Protein AF-A0A0D7CKM2-F1 (afdb_monomer)

Mean predicted aligned error: 5.13 Å

Secondary structure (DSSP, 8-state):
-EEE-SSSSSSPEEEESSGGG---SS--S-EEEEEEPPP-SHHHHHHHHHHHTT--TT-SEEEESEEEEEEEEPTHHHH-TTHHHHHHHHHHHHT--HHHHHHHHHH--TTHHHHHHHHHHHHHHT-GGGGGGTTS--TT----TTSTTTSSTTTTHHHHHHHHHHHHHHHH--TTSEEE-TTS-EEEPTTHHHHHHHHHHHHHHHH-GGGS-HHHHHHHTHHHHHHH--

Organism: NCBI:txid1240678

Radius of gyration: 19.61 Å; Cα contacts (8 Å, |Δi|>4): 364; chains: 1; bounding box: 43×39×57 Å

Structure (mmCIF, N/CA/C/O backbone):
data_AF-A0A0D7CKM2-F1
#
_entry.id   AF-A0A0D7CKM2-F1
#
loop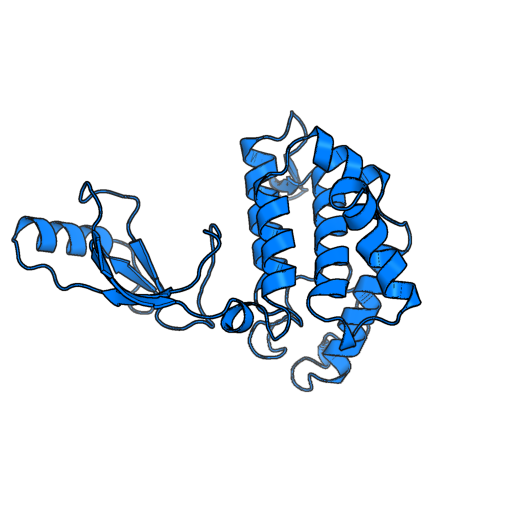_
_atom_site.group_PDB
_atom_site.id
_atom_site.type_symbol
_atom_site.label_atom_id
_atom_site.label_alt_id
_atom_site.label_comp_id
_atom_site.label_asym_id
_atom_site.label_entity_id
_atom_site.label_seq_id
_atom_site.pdbx_PDB_ins_code
_atom_site.Cartn_x
_atom_site.Cartn_y
_atom_site.Cartn_z
_atom_site.occupancy
_atom_site.B_iso_or_equiv
_atom_site.auth_seq_id
_atom_site.auth_comp_id
_atom_site.auth_asym_id
_atom_site.auth_atom_id
_atom_site.pdbx_PDB_model_num
ATOM 1 N N . MET A 1 1 ? -9.754 -13.732 20.298 1.00 91.75 1 MET A N 1
ATOM 2 C CA . MET A 1 1 ? -8.771 -13.174 21.274 1.00 91.75 1 MET A CA 1
ATOM 3 C C . MET A 1 1 ? -9.119 -11.715 21.527 1.00 91.75 1 MET A C 1
ATOM 5 O O . MET A 1 1 ? -9.403 -11.040 20.552 1.00 91.75 1 MET A O 1
ATOM 9 N N . ARG A 1 2 ? -9.098 -11.209 22.767 1.00 94.06 2 ARG A N 1
ATOM 10 C CA . ARG A 1 2 ? -9.398 -9.789 23.034 1.00 94.06 2 ARG A CA 1
ATOM 11 C C . ARG A 1 2 ? -8.146 -8.919 22.959 1.00 94.06 2 ARG A C 1
ATOM 13 O O . ARG A 1 2 ? -7.134 -9.258 23.566 1.00 94.06 2 ARG A O 1
ATOM 20 N N . VAL A 1 3 ? -8.247 -7.785 22.274 1.00 93.12 3 VAL A N 1
ATOM 21 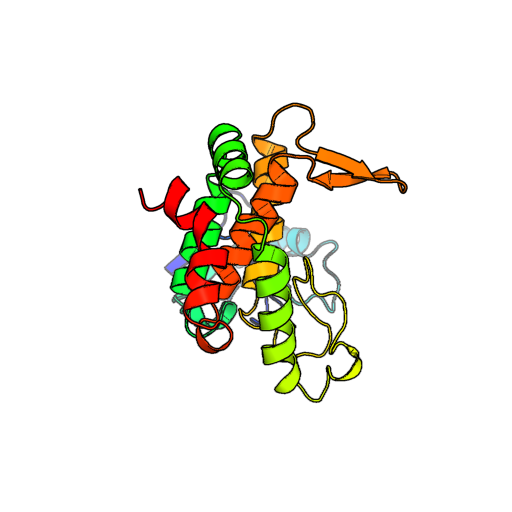C CA . VAL A 1 3 ? -7.246 -6.714 22.256 1.00 93.12 3 VAL A CA 1
ATOM 22 C C . VAL A 1 3 ? -7.865 -5.478 22.892 1.00 93.12 3 VAL A C 1
ATOM 24 O O . VAL A 1 3 ? -8.909 -5.011 22.446 1.00 93.12 3 VAL A O 1
ATOM 27 N N . THR A 1 4 ? -7.213 -4.938 23.918 1.00 93.69 4 THR A N 1
ATOM 28 C CA . THR A 1 4 ? -7.657 -3.739 24.639 1.00 93.69 4 THR A CA 1
ATOM 29 C C . THR A 1 4 ? -6.519 -2.733 24.677 1.00 93.69 4 THR A C 1
ATOM 31 O O . THR A 1 4 ? -5.369 -3.113 24.901 1.00 93.69 4 THR A O 1
ATOM 34 N N . LEU A 1 5 ? -6.829 -1.451 24.476 1.00 91.25 5 LEU A N 1
ATOM 35 C CA . LEU A 1 5 ? -5.843 -0.389 24.635 1.00 91.25 5 LEU A CA 1
ATOM 36 C C . LEU A 1 5 ? -5.297 -0.391 26.072 1.00 91.25 5 LEU A C 1
ATOM 38 O O . LEU A 1 5 ? -6.086 -0.432 27.017 1.00 91.25 5 LEU A O 1
ATOM 42 N N . PRO A 1 6 ? -3.969 -0.291 26.259 1.00 88.69 6 PRO A N 1
ATOM 43 C CA . PRO A 1 6 ? -3.372 -0.278 27.594 1.00 88.69 6 PRO A CA 1
ATOM 44 C C . PRO A 1 6 ? -3.762 0.979 28.382 1.00 88.69 6 PRO A C 1
ATOM 46 O O . PRO A 1 6 ? -3.832 0.954 29.608 1.00 88.69 6 PRO A O 1
ATOM 49 N N . VAL A 1 7 ? -4.035 2.077 27.671 1.00 90.12 7 VAL A N 1
ATOM 50 C CA . VAL A 1 7 ? -4.513 3.346 28.220 1.00 90.12 7 VAL A CA 1
ATOM 51 C C . VAL A 1 7 ? -5.633 3.864 27.322 1.00 90.12 7 VAL A C 1
ATOM 53 O O . VAL A 1 7 ? -5.528 3.826 26.100 1.00 90.12 7 VAL A O 1
ATOM 56 N N . PHE A 1 8 ? -6.717 4.363 27.916 1.00 91.00 8 PHE A N 1
ATOM 57 C CA . PHE A 1 8 ? -7.879 4.879 27.186 1.00 91.00 8 PHE A CA 1
ATOM 58 C C . PHE A 1 8 ? -7.685 6.325 26.701 1.00 91.00 8 PHE A C 1
ATOM 60 O O . PHE A 1 8 ? -8.442 7.240 27.056 1.00 91.00 8 PHE A O 1
ATOM 67 N N . THR A 1 9 ? -6.644 6.513 25.896 1.00 88.56 9 THR A N 1
ATOM 68 C CA . THR A 1 9 ? -6.260 7.755 25.215 1.00 88.56 9 THR A CA 1
ATOM 69 C C . THR A 1 9 ? -5.834 7.438 23.778 1.00 88.56 9 THR A C 1
ATOM 71 O O . THR A 1 9 ? -5.467 6.295 23.511 1.00 88.56 9 THR A O 1
ATOM 74 N N . PRO A 1 10 ? -5.849 8.417 22.852 1.00 87.25 10 PRO A N 1
ATOM 75 C CA . PRO A 1 10 ? -5.360 8.208 21.493 1.00 87.25 10 PRO A CA 1
ATOM 76 C C . PRO A 1 10 ? -3.913 7.672 21.454 1.00 87.25 10 PRO A C 1
ATOM 78 O O . PRO A 1 10 ? -3.128 8.010 22.345 1.00 87.25 10 PRO A O 1
ATOM 81 N N . PRO A 1 11 ? -3.537 6.906 20.411 1.00 87.94 11 PRO A N 1
ATOM 82 C CA . PRO A 1 11 ? -4.355 6.530 19.253 1.00 87.94 11 PRO A CA 1
ATOM 83 C C . PRO A 1 11 ? -5.403 5.449 19.574 1.00 87.94 11 PRO A C 1
ATOM 85 O O . PRO A 1 11 ? -5.149 4.509 20.321 1.00 87.94 11 PRO A O 1
ATOM 88 N N . TRP A 1 12 ? -6.595 5.592 18.988 1.00 90.56 12 TRP A N 1
ATOM 89 C CA . TRP A 1 12 ? -7.694 4.633 19.139 1.00 90.56 12 TRP A CA 1
ATOM 90 C C . TRP A 1 12 ? -7.550 3.445 18.180 1.00 90.56 12 TRP A C 1
ATOM 92 O O . TRP A 1 12 ? -6.940 3.582 17.119 1.00 90.56 12 TRP A O 1
ATOM 102 N N . ILE A 1 13 ? -8.181 2.309 18.496 1.00 90.81 13 ILE A N 1
ATOM 103 C CA . ILE A 1 13 ? -8.335 1.210 17.532 1.00 90.81 13 ILE A CA 1
ATOM 104 C C . ILE A 1 13 ? -9.359 1.658 16.488 1.00 90.81 13 ILE A C 1
ATOM 106 O O . ILE A 1 13 ? -10.497 1.948 16.843 1.00 90.81 13 ILE A O 1
ATOM 110 N N . VAL A 1 14 ? -8.980 1.731 15.215 1.00 90.19 14 VAL A N 1
ATOM 111 C CA . VAL A 1 14 ? -9.903 2.073 14.122 1.00 90.19 14 VAL A CA 1
ATOM 112 C C . VAL A 1 14 ? -10.408 0.785 13.481 1.00 90.19 14 VAL A C 1
ATOM 114 O O . VAL A 1 14 ? -9.616 -0.003 12.974 1.00 90.19 14 VAL A O 1
ATOM 117 N N . VAL A 1 15 ? -11.722 0.577 13.511 1.00 90.56 15 VAL A N 1
ATOM 118 C CA . VAL A 1 15 ? -12.399 -0.595 12.945 1.00 90.56 15 VAL A CA 1
ATOM 119 C C . VAL A 1 15 ? -13.256 -0.143 11.775 1.00 90.56 15 VAL A C 1
ATOM 121 O O . VAL A 1 15 ? -14.230 0.576 11.982 1.00 90.56 15 VAL A O 1
ATOM 124 N N . TYR A 1 16 ? -12.904 -0.555 10.561 1.00 89.56 16 TYR A N 1
ATOM 125 C CA . TYR A 1 16 ? -13.710 -0.292 9.367 1.00 89.56 16 TYR A CA 1
ATOM 126 C C . TYR A 1 16 ? -14.899 -1.247 9.288 1.00 89.56 16 TYR A C 1
ATOM 128 O O . TYR A 1 16 ? -14.804 -2.402 9.699 1.00 89.56 16 TYR A O 1
ATOM 136 N N . HIS A 1 17 ? -16.025 -0.757 8.772 1.00 88.44 17 HIS A N 1
ATOM 137 C CA . HIS A 1 17 ? -17.270 -1.532 8.691 1.00 88.44 17 HIS A CA 1
ATOM 138 C C . HIS A 1 17 ? -17.333 -2.449 7.472 1.00 88.44 17 HIS A C 1
ATOM 140 O O . HIS A 1 17 ? -18.082 -3.420 7.483 1.00 88.44 17 HIS A O 1
ATOM 146 N N . ALA A 1 18 ? -16.553 -2.152 6.435 1.00 83.62 18 ALA A N 1
ATOM 147 C CA . ALA A 1 18 ? -16.471 -2.946 5.219 1.00 83.62 18 ALA A CA 1
ATOM 148 C C . ALA A 1 18 ? -15.049 -2.905 4.651 1.00 83.62 18 ALA A C 1
ATOM 150 O O . ALA A 1 18 ? -14.367 -1.882 4.756 1.00 83.62 18 ALA A O 1
ATOM 151 N N . LEU A 1 19 ? -14.623 -4.010 4.030 1.00 78.75 19 LEU A N 1
ATOM 152 C CA . LEU A 1 19 ? -13.294 -4.146 3.422 1.00 78.75 19 LEU A CA 1
ATOM 153 C C . LEU A 1 19 ? -13.043 -3.085 2.343 1.00 78.75 19 LEU A C 1
ATOM 155 O O . LEU A 1 19 ? -11.971 -2.491 2.303 1.00 78.75 19 LEU A O 1
ATOM 159 N N . GLU A 1 20 ? -14.073 -2.766 1.558 1.00 71.06 20 GLU A N 1
ATOM 160 C CA . GLU A 1 20 ? -14.051 -1.737 0.504 1.00 71.06 20 GLU A CA 1
ATOM 161 C C . GLU A 1 20 ? -13.785 -0.310 1.015 1.00 71.06 20 GLU A C 1
ATOM 163 O O . GLU A 1 20 ? -13.522 0.618 0.250 1.00 71.06 20 GLU A O 1
ATOM 168 N N . ARG A 1 21 ? -13.881 -0.108 2.331 1.00 73.19 21 ARG A N 1
ATOM 169 C CA . ARG A 1 21 ? -13.701 1.196 2.982 1.00 73.19 21 ARG A CA 1
ATOM 170 C C . ARG A 1 21 ? -12.453 1.229 3.849 1.00 73.19 21 ARG A C 1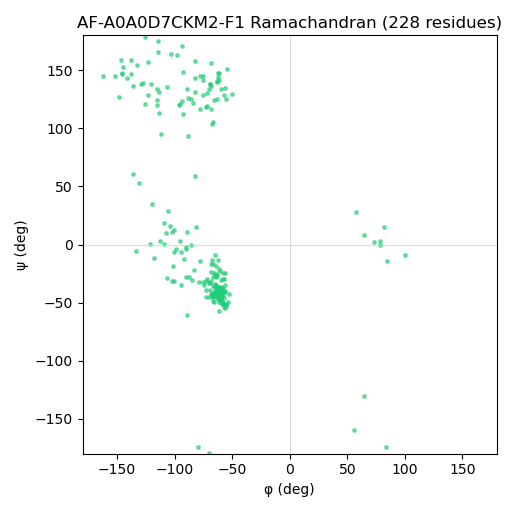
ATOM 172 O O . ARG A 1 21 ? -12.186 2.231 4.510 1.00 73.19 21 ARG A O 1
ATOM 179 N N . VAL A 1 22 ? -11.682 0.139 3.860 1.00 72.62 22 VAL A N 1
ATOM 180 C CA . VAL A 1 22 ? -10.447 0.048 4.629 1.00 72.62 22 VAL A CA 1
ATOM 181 C C . VAL A 1 22 ? -9.426 1.006 4.031 1.00 72.62 22 VAL A C 1
ATOM 183 O O . VAL A 1 22 ? -8.751 0.726 3.042 1.00 72.62 22 VAL A O 1
ATOM 186 N N . HIS A 1 23 ? -9.231 2.135 4.703 1.00 66.25 23 HIS A N 1
ATOM 187 C CA . HIS A 1 23 ? -8.056 2.959 4.478 1.00 66.25 23 HIS A CA 1
ATOM 188 C C . HIS A 1 23 ? -6.941 2.483 5.405 1.00 66.25 23 HIS A C 1
ATOM 190 O O . HIS A 1 23 ? -6.816 2.924 6.552 1.00 66.25 23 HIS A O 1
ATOM 196 N N . VAL A 1 24 ? -6.097 1.587 4.893 1.00 64.25 24 VAL A N 1
ATOM 197 C CA . VAL A 1 24 ? -4.869 1.199 5.590 1.00 64.25 24 VAL A CA 1
ATOM 198 C C . VAL A 1 24 ? -3.943 2.418 5.621 1.00 64.25 24 VAL A C 1
ATOM 200 O O . VAL A 1 24 ? -3.399 2.826 4.596 1.00 64.25 24 VAL A O 1
ATOM 203 N N . ALA A 1 25 ? -3.821 3.059 6.784 1.00 60.72 25 ALA A N 1
ATOM 204 C CA . ALA A 1 25 ? -2.828 4.110 7.017 1.00 60.72 25 ALA A CA 1
ATOM 205 C C . ALA A 1 25 ? -1.440 3.507 7.286 1.00 60.72 25 ALA A C 1
ATOM 207 O O . ALA A 1 25 ? -0.426 4.084 6.909 1.00 60.72 25 ALA A O 1
ATOM 208 N N . ARG A 1 26 ? -1.412 2.327 7.917 1.00 66.81 26 ARG A N 1
ATOM 209 C CA . ARG A 1 26 ? -0.217 1.528 8.184 1.00 66.81 26 ARG A CA 1
ATOM 210 C C . ARG A 1 26 ? -0.597 0.052 8.158 1.00 66.81 26 ARG A C 1
ATOM 212 O O . ARG A 1 26 ? -1.539 -0.342 8.843 1.00 66.81 26 ARG A O 1
ATOM 219 N N . TRP A 1 27 ? 0.113 -0.743 7.366 1.00 76.50 27 TRP A N 1
ATOM 220 C CA . TRP A 1 27 ? -0.078 -2.191 7.318 1.00 76.50 27 TRP A CA 1
ATOM 221 C C . TRP A 1 27 ? 0.688 -2.858 8.454 1.00 76.50 27 TRP A C 1
ATOM 223 O O . TRP A 1 27 ? 1.862 -2.563 8.668 1.00 76.50 27 TRP A O 1
ATOM 233 N N . SER A 1 28 ? 0.023 -3.745 9.191 1.00 74.50 28 SER A N 1
ATOM 234 C CA . SER A 1 28 ? 0.620 -4.515 10.289 1.00 74.50 28 SER A CA 1
ATOM 235 C C . SER A 1 28 ? 0.979 -5.952 9.899 1.00 74.50 28 SER A C 1
ATOM 237 O O . SER A 1 28 ? 1.207 -6.769 10.785 1.00 74.50 28 SER A O 1
ATOM 239 N N . GLY A 1 29 ? 0.964 -6.289 8.605 1.00 80.44 29 GLY A N 1
ATOM 240 C CA . GLY A 1 29 ? 1.217 -7.651 8.114 1.00 80.44 29 GLY A CA 1
ATOM 241 C C . GLY A 1 29 ? -0.008 -8.571 8.121 1.00 80.44 29 GLY A C 1
ATOM 242 O O . GLY A 1 29 ? 0.025 -9.634 7.518 1.00 80.44 29 GLY A O 1
ATOM 243 N N . ARG A 1 30 ? -1.088 -8.192 8.816 1.00 87.25 30 ARG A N 1
ATOM 244 C CA . ARG A 1 30 ? -2.220 -9.081 9.121 1.00 87.25 30 ARG A CA 1
ATOM 245 C C . ARG A 1 30 ? -3.544 -8.340 9.024 1.00 87.25 30 ARG A C 1
ATOM 247 O O . ARG A 1 30 ? -3.629 -7.184 9.445 1.00 87.25 30 ARG A O 1
ATOM 254 N N . LEU A 1 31 ? -4.570 -9.032 8.537 1.00 89.69 31 LEU A N 1
ATOM 255 C CA . LEU A 1 31 ? -5.944 -8.549 8.452 1.00 89.69 31 LEU A CA 1
ATOM 256 C C . LEU A 1 31 ? -6.826 -9.398 9.365 1.00 89.69 31 LEU A C 1
ATOM 258 O O . LEU A 1 31 ? -6.746 -10.620 9.349 1.00 89.69 31 LEU A O 1
ATOM 262 N N . PHE A 1 32 ? -7.679 -8.758 10.157 1.00 91.94 32 PHE A N 1
ATOM 263 C CA . PHE A 1 32 ? -8.585 -9.463 11.058 1.00 91.94 32 PHE A CA 1
ATOM 264 C C . PHE A 1 32 ? -10.012 -8.982 10.877 1.00 91.94 32 PHE A C 1
ATOM 266 O O . PHE A 1 32 ? -10.262 -7.774 10.846 1.00 91.94 32 PHE A O 1
ATOM 273 N N . GLN A 1 33 ? -10.946 -9.928 10.873 1.00 93.31 33 GLN A N 1
ATOM 274 C CA . GLN A 1 33 ? -12.321 -9.623 11.217 1.00 93.31 33 GLN A CA 1
ATOM 275 C C . GLN A 1 33 ? -12.401 -9.452 12.734 1.00 93.31 33 GLN A C 1
ATOM 277 O O . GLN A 1 33 ? -11.933 -10.293 13.512 1.00 93.31 33 GLN A O 1
ATOM 282 N N . VAL A 1 34 ? -12.986 -8.340 13.167 1.00 95.12 34 VAL A N 1
ATOM 283 C CA . VAL A 1 34 ? -13.063 -7.991 14.583 1.00 95.12 34 VAL A CA 1
ATOM 284 C C . VAL A 1 34 ? -14.468 -7.563 14.969 1.00 95.12 34 VAL A C 1
ATOM 286 O O . VAL A 1 34 ? -15.222 -7.035 14.154 1.00 95.12 34 VAL A O 1
ATOM 289 N N . GLN A 1 35 ? -14.794 -7.738 16.243 1.00 95.88 35 GLN A N 1
ATOM 290 C CA . GLN A 1 35 ? -16.002 -7.206 16.856 1.00 95.88 35 GLN A CA 1
ATOM 291 C C . GLN A 1 35 ? -15.627 -6.146 17.890 1.00 95.88 35 GLN A C 1
ATOM 293 O O . GLN A 1 35 ? -14.761 -6.372 18.734 1.00 95.88 35 GLN A O 1
ATOM 298 N N . THR A 1 36 ? -16.272 -4.980 17.851 1.00 94.81 36 THR A N 1
ATOM 299 C CA . THR A 1 36 ? -16.079 -3.954 18.883 1.00 94.81 36 THR A CA 1
ATOM 300 C C . THR A 1 36 ? -16.679 -4.413 20.209 1.00 94.81 36 THR A C 1
ATOM 302 O O . THR A 1 36 ? -17.770 -4.982 20.258 1.00 94.81 36 THR A O 1
ATOM 305 N N . VAL A 1 37 ? -15.962 -4.166 21.306 1.00 95.62 37 VAL A N 1
ATOM 306 C CA . VAL A 1 37 ? -16.414 -4.560 22.646 1.00 95.62 37 VAL A CA 1
ATOM 307 C C . VAL A 1 37 ? -17.163 -3.392 23.297 1.00 95.62 37 VAL A C 1
ATOM 309 O O . VAL A 1 37 ? -16.588 -2.308 23.435 1.00 95.62 37 VAL A O 1
ATOM 312 N N . PRO A 1 38 ? -18.424 -3.580 23.733 1.00 93.12 38 PRO A N 1
ATOM 313 C CA . PRO A 1 38 ? -19.171 -2.533 24.422 1.00 93.12 38 PRO A CA 1
ATOM 314 C C . PRO A 1 38 ? -18.521 -2.129 25.759 1.00 93.12 38 PRO A C 1
ATOM 316 O O . PRO A 1 38 ? -18.072 -2.999 26.510 1.00 93.12 38 PRO A O 1
ATOM 319 N N . PRO A 1 39 ? -18.510 -0.829 26.110 1.00 92.75 39 PRO A N 1
ATOM 320 C CA . PRO A 1 39 ? -17.951 -0.359 27.373 1.00 92.75 39 PRO A CA 1
ATOM 321 C C . PRO A 1 39 ? -18.838 -0.743 28.568 1.00 92.75 39 PRO A C 1
ATOM 323 O O . PRO A 1 39 ? -20.035 -0.448 28.603 1.00 92.75 39 PRO A O 1
ATOM 326 N N . THR A 1 40 ? -18.240 -1.324 29.603 1.00 93.69 40 THR A N 1
ATOM 327 C CA . THR A 1 40 ? -18.935 -1.806 30.810 1.00 93.69 40 THR A CA 1
ATOM 328 C C . THR A 1 40 ? -18.778 -0.858 31.998 1.00 93.69 40 THR A C 1
ATOM 330 O O . THR A 1 40 ? -19.708 -0.685 32.794 1.00 93.69 40 THR A O 1
ATOM 333 N N . THR A 1 41 ? -17.651 -0.147 32.092 1.00 93.94 41 THR A N 1
ATOM 334 C CA . THR A 1 41 ? -17.382 0.803 33.183 1.00 93.94 41 THR A CA 1
ATOM 335 C C . THR A 1 41 ? -17.683 2.252 32.791 1.00 93.94 41 THR A C 1
ATOM 337 O O . THR A 1 41 ? -17.784 2.606 31.616 1.00 93.94 41 THR A O 1
ATOM 340 N N . ARG A 1 42 ? -17.814 3.143 33.786 1.00 94.50 42 ARG A N 1
ATOM 341 C CA . ARG A 1 42 ? -17.982 4.588 33.530 1.00 94.50 42 ARG A CA 1
ATOM 342 C C . ARG A 1 42 ? -16.776 5.177 32.794 1.00 94.50 42 ARG A C 1
ATOM 344 O O . ARG A 1 42 ? -16.951 6.045 31.945 1.00 94.50 42 ARG A O 1
ATOM 351 N N . VAL A 1 43 ? -15.575 4.701 33.121 1.00 93.25 43 VAL A N 1
ATOM 352 C CA . VAL A 1 43 ? -14.322 5.156 32.505 1.00 93.25 43 VAL A CA 1
ATOM 353 C C . VAL A 1 43 ? -14.270 4.739 31.035 1.00 93.25 43 VAL A C 1
ATOM 355 O O . VAL A 1 43 ? -13.994 5.571 30.177 1.00 93.25 43 VAL A O 1
ATOM 358 N N . GLU A 1 44 ? -14.622 3.489 30.733 1.00 94.06 44 GLU A N 1
ATOM 359 C CA . GLU A 1 44 ? -14.717 2.986 29.357 1.00 94.06 44 GLU A CA 1
ATOM 360 C C . GLU A 1 44 ? -15.772 3.742 28.546 1.00 94.06 44 GLU A C 1
ATOM 362 O O . GLU A 1 44 ? -15.500 4.153 27.422 1.00 94.06 44 GLU A O 1
ATOM 367 N N . ARG A 1 45 ? -16.956 4.004 29.122 1.00 94.56 45 ARG A N 1
ATOM 368 C CA . ARG A 1 45 ? -18.008 4.787 28.450 1.00 94.56 45 ARG A CA 1
ATOM 369 C C . ARG A 1 45 ? -17.531 6.193 28.091 1.00 94.56 45 ARG A C 1
ATOM 371 O O . ARG A 1 45 ? -17.740 6.636 26.967 1.00 94.56 45 ARG A O 1
ATOM 378 N N . ALA A 1 46 ? -16.855 6.870 29.019 1.00 93.94 46 ALA A N 1
ATOM 379 C CA . ALA A 1 46 ? -16.276 8.187 28.763 1.00 93.94 46 ALA A CA 1
ATOM 380 C C . ALA A 1 46 ? -15.155 8.135 27.710 1.00 93.94 46 ALA A C 1
ATOM 382 O O . ALA A 1 46 ? -14.981 9.072 26.938 1.00 93.94 46 ALA A O 1
ATOM 383 N N . ALA A 1 47 ? -14.381 7.050 27.657 1.00 93.12 47 ALA A N 1
ATOM 384 C CA . ALA A 1 47 ? -13.361 6.864 26.635 1.00 93.12 47 ALA A CA 1
ATOM 385 C C . ALA A 1 47 ? -13.945 6.618 25.241 1.00 93.12 47 ALA A C 1
ATOM 387 O O . ALA A 1 47 ? -13.495 7.255 24.298 1.00 93.12 47 ALA A O 1
ATOM 388 N N . VAL A 1 48 ? -14.959 5.758 25.109 1.00 92.19 48 VAL A N 1
ATOM 389 C CA . VAL A 1 48 ? -15.649 5.522 23.830 1.00 92.19 48 VAL A CA 1
ATOM 390 C C . VAL A 1 48 ? -16.325 6.800 23.330 1.00 92.19 48 VAL A C 1
ATOM 392 O O . VAL A 1 48 ? -16.213 7.114 22.150 1.00 92.19 48 VAL A O 1
ATOM 395 N N . ALA A 1 49 ? -16.951 7.579 24.220 1.00 92.19 49 ALA A N 1
ATOM 396 C CA . ALA A 1 49 ? -17.517 8.880 23.862 1.00 92.19 49 ALA A CA 1
ATOM 397 C C . ALA A 1 49 ? -16.444 9.829 23.301 1.00 92.19 49 ALA A C 1
ATOM 399 O O . ALA A 1 49 ? -16.617 10.347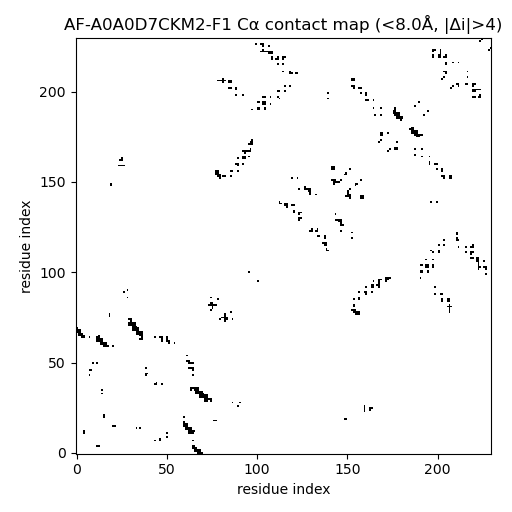 22.203 1.00 92.19 49 ALA A O 1
ATOM 400 N N . ARG A 1 50 ? -15.297 9.962 23.988 1.00 93.12 50 ARG A N 1
ATOM 401 C CA . ARG A 1 50 ? -14.147 10.744 23.496 1.00 93.12 50 ARG A CA 1
ATOM 402 C C . ARG A 1 50 ? -13.581 10.210 22.183 1.00 93.12 50 ARG A C 1
ATOM 404 O O . ARG A 1 50 ? -13.160 10.981 21.332 1.00 93.12 50 ARG A O 1
ATOM 411 N N . ALA A 1 51 ? -13.555 8.893 22.001 1.00 90.25 51 ALA A N 1
ATOM 412 C CA . ALA A 1 51 ? -13.086 8.284 20.763 1.00 90.25 51 ALA A CA 1
ATOM 413 C C . ALA A 1 51 ? -13.998 8.629 19.574 1.00 90.25 51 ALA A C 1
ATOM 415 O O . ALA A 1 51 ? -13.499 8.830 18.467 1.00 90.25 51 ALA A O 1
ATOM 416 N N . ALA A 1 52 ? -15.307 8.738 19.810 1.00 89.75 52 ALA A N 1
ATOM 417 C CA . ALA A 1 52 ? -16.301 9.117 18.811 1.00 89.75 52 ALA A CA 1
ATOM 418 C C . ALA A 1 52 ? -16.337 10.628 18.509 1.00 89.75 52 ALA A C 1
ATOM 420 O O . ALA A 1 52 ? -16.916 11.026 17.498 1.00 89.75 52 ALA A O 1
ATOM 421 N N . GLU A 1 53 ? -15.715 11.479 19.333 1.00 90.69 53 GLU A N 1
ATOM 422 C CA . GLU 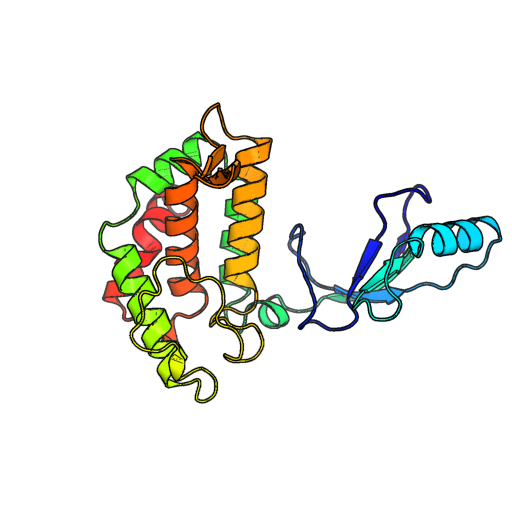A 1 53 ? -15.638 12.920 19.069 1.00 90.69 53 GLU A CA 1
ATOM 423 C C . GLU A 1 53 ? -14.978 13.196 17.706 1.00 90.69 53 GLU A C 1
ATOM 425 O O . GLU A 1 53 ? -13.905 12.677 17.375 1.00 90.69 53 GLU A O 1
ATOM 430 N N . GLY A 1 54 ? -15.650 14.010 16.887 1.00 83.19 54 GLY A N 1
ATOM 431 C CA . GLY A 1 54 ? -15.191 14.376 15.545 1.00 83.19 54 GLY A CA 1
ATOM 432 C C . GLY A 1 54 ? -15.312 13.273 14.486 1.00 83.19 54 GLY A C 1
ATOM 433 O O . GLY A 1 54 ? -14.914 13.498 13.346 1.00 83.19 54 GLY A O 1
ATOM 434 N N . VAL A 1 55 ? -15.859 12.098 14.817 1.00 85.25 55 VAL A N 1
ATOM 435 C CA . VAL A 1 55 ? -16.204 11.072 13.823 1.00 85.25 55 VAL A CA 1
ATOM 436 C C . VAL A 1 55 ? -17.580 11.404 13.248 1.00 85.25 55 VAL A C 1
ATOM 438 O O . VAL A 1 55 ? -18.558 11.517 13.986 1.00 85.25 55 VAL A O 1
ATOM 441 N N . ALA A 1 56 ? -17.663 11.590 11.930 1.00 83.19 56 ALA A N 1
ATOM 442 C CA . ALA A 1 56 ? -18.933 11.862 11.264 1.00 83.19 56 ALA A CA 1
ATOM 443 C C . ALA A 1 56 ? -19.917 10.695 11.455 1.00 83.19 56 ALA A C 1
ATOM 445 O O . ALA A 1 56 ? -19.519 9.533 11.470 1.00 83.19 56 ALA A O 1
ATOM 446 N N . SER A 1 57 ? -21.219 10.984 11.528 1.00 77.62 57 SER A N 1
ATOM 447 C CA . SER A 1 57 ? -22.264 9.956 11.685 1.00 77.62 57 SER A CA 1
ATOM 448 C C . SER A 1 57 ? -22.326 8.950 10.530 1.00 77.62 57 SER A C 1
ATOM 450 O O . SER A 1 57 ? -22.858 7.860 10.697 1.00 77.62 57 SER A O 1
ATOM 452 N N . HIS A 1 58 ? -21.792 9.328 9.368 1.00 80.00 58 HIS A N 1
ATOM 453 C CA . HIS A 1 58 ? -21.702 8.508 8.158 1.00 80.00 58 HIS A CA 1
ATOM 454 C C . HIS A 1 58 ? -20.278 7.983 7.931 1.00 80.00 58 HIS A C 1
ATOM 456 O O . HIS A 1 58 ? -19.932 7.626 6.813 1.00 80.00 58 HIS A O 1
ATOM 462 N N . ALA A 1 59 ? -19.418 8.024 8.953 1.00 83.44 59 ALA A N 1
ATOM 463 C CA . ALA A 1 59 ? -18.076 7.488 8.838 1.00 83.44 59 ALA A CA 1
ATOM 464 C C . ALA A 1 59 ? -18.123 5.964 8.726 1.00 83.44 59 ALA A C 1
ATOM 466 O O . ALA A 1 59 ? -18.801 5.280 9.489 1.00 83.44 59 ALA A O 1
ATOM 467 N N . ASP A 1 60 ? -17.293 5.444 7.835 1.00 86.94 60 ASP A N 1
ATOM 468 C CA . ASP A 1 60 ? -17.206 4.018 7.506 1.00 86.94 60 ASP A CA 1
ATOM 469 C C . ASP A 1 60 ? -16.372 3.201 8.491 1.00 86.94 60 ASP A C 1
ATOM 471 O O . ASP A 1 60 ? -15.907 2.093 8.204 1.00 86.94 60 ASP A O 1
ATOM 475 N N . HIS A 1 61 ? -16.117 3.795 9.649 1.00 90.25 61 HIS A N 1
ATOM 476 C CA . HIS A 1 61 ? -15.315 3.218 10.696 1.00 90.25 61 HIS A CA 1
ATOM 477 C C . HIS A 1 61 ? -15.821 3.645 12.066 1.00 90.25 61 HIS A C 1
ATOM 479 O O . HIS A 1 61 ? -16.452 4.685 12.257 1.00 90.25 61 HIS A O 1
ATOM 485 N N . THR A 1 62 ? -15.462 2.849 13.061 1.00 91.12 62 THR A N 1
ATOM 486 C CA . THR A 1 62 ? -15.655 3.155 14.471 1.00 91.12 62 THR A CA 1
ATOM 487 C C . THR A 1 62 ? -14.308 3.160 15.167 1.00 91.12 62 THR A C 1
ATOM 489 O O . THR A 1 62 ? -13.462 2.301 14.930 1.00 91.12 62 THR A O 1
ATOM 492 N N . ARG A 1 63 ? -14.107 4.131 16.056 1.00 92.88 63 ARG A N 1
ATOM 493 C CA . ARG A 1 63 ? -12.976 4.128 16.981 1.00 92.88 63 ARG A CA 1
ATOM 494 C C . ARG A 1 63 ? -13.369 3.372 18.245 1.00 92.88 63 ARG A C 1
ATOM 496 O O . ARG A 1 63 ? -14.379 3.683 18.870 1.00 92.88 63 ARG A O 1
ATOM 503 N N . ALA A 1 64 ? -12.571 2.381 18.612 1.00 93.50 64 ALA A N 1
ATOM 504 C CA . ALA A 1 64 ? -12.798 1.489 19.734 1.00 93.50 64 ALA A CA 1
ATOM 505 C C . ALA A 1 64 ? -11.621 1.523 20.720 1.00 93.50 64 ALA A C 1
ATOM 507 O O . ALA A 1 64 ? -10.487 1.866 20.377 1.00 93.50 64 ALA A O 1
ATOM 508 N N . ILE A 1 65 ? -11.911 1.139 21.963 1.00 95.50 65 ILE A N 1
ATOM 509 C CA . ILE A 1 65 ? -10.908 0.935 23.021 1.00 95.50 65 ILE A CA 1
ATOM 510 C C . ILE A 1 65 ? -10.577 -0.544 23.235 1.00 95.50 65 ILE A C 1
ATOM 512 O O . ILE A 1 65 ? -9.548 -0.862 23.827 1.00 95.50 65 ILE A O 1
ATOM 516 N N . ALA A 1 66 ? -11.449 -1.436 22.765 1.00 95.50 66 ALA A N 1
ATOM 517 C CA . ALA A 1 66 ? -11.267 -2.874 22.807 1.00 95.50 66 ALA A CA 1
ATOM 518 C C . ALA A 1 66 ? -12.012 -3.544 21.648 1.00 95.50 66 ALA A C 1
ATOM 520 O O . ALA A 1 66 ? -13.099 -3.106 21.255 1.00 95.50 66 ALA A O 1
ATOM 521 N N . VAL A 1 67 ? -11.419 -4.612 21.126 1.00 96.50 67 VAL A N 1
ATOM 522 C CA . VAL A 1 67 ? -11.987 -5.457 20.076 1.00 96.50 67 VAL A CA 1
ATOM 523 C C . VAL A 1 67 ? -11.741 -6.928 20.391 1.00 96.50 67 VAL A C 1
ATOM 525 O O . VAL A 1 67 ? -10.707 -7.290 20.955 1.00 96.50 67 VAL A O 1
ATOM 528 N N . ASP A 1 68 ? -12.677 -7.780 20.002 1.00 97.44 68 ASP A N 1
ATOM 529 C CA . ASP A 1 68 ? -12.476 -9.220 19.944 1.00 97.44 68 ASP A CA 1
ATOM 530 C C . ASP A 1 68 ? -12.075 -9.599 18.517 1.00 97.44 68 ASP A C 1
ATOM 532 O O . ASP A 1 68 ? -12.804 -9.329 17.565 1.00 97.44 68 ASP A O 1
ATOM 536 N N . LEU A 1 69 ? -10.896 -10.203 18.365 1.00 95.44 69 LEU A N 1
ATOM 537 C CA . LEU A 1 69 ? -10.456 -10.806 17.110 1.00 95.44 69 LEU A CA 1
ATOM 538 C C . LEU A 1 69 ? -11.251 -12.092 16.893 1.00 95.44 69 LEU A C 1
ATOM 540 O O . LEU A 1 69 ? -11.163 -13.001 17.734 1.00 95.44 69 LEU A O 1
ATOM 544 N N . LEU A 1 70 ? -12.009 -12.124 15.798 1.00 95.94 70 LEU A N 1
ATOM 545 C CA . LEU A 1 70 ? -12.875 -13.235 15.418 1.00 95.94 70 LEU A CA 1
ATOM 546 C C . LEU A 1 70 ? -12.098 -14.232 14.562 1.00 95.94 70 LEU A C 1
ATOM 548 O O . LEU A 1 70 ? -11.884 -15.366 14.983 1.00 95.94 70 LEU A O 1
ATOM 552 N N . GLU A 1 71 ? -11.606 -13.769 13.417 1.00 94.88 71 GLU A N 1
ATOM 553 C CA . GLU A 1 71 ? -10.810 -14.557 12.483 1.00 94.88 71 GLU A CA 1
ATOM 554 C C . GLU A 1 71 ? -9.738 -13.699 11.813 1.00 94.88 71 GLU A C 1
ATOM 556 O O . GLU A 1 71 ? -9.869 -12.478 11.686 1.00 94.88 71 GLU A O 1
ATOM 561 N N . GLU A 1 72 ? -8.651 -14.354 11.418 1.00 94.25 72 GLU A N 1
ATOM 562 C CA . GLU A 1 72 ? -7.644 -13.770 10.540 1.00 94.25 72 GLU A CA 1
ATOM 563 C C . GLU A 1 72 ? -8.090 -13.975 9.094 1.00 94.25 72 GLU A C 1
ATOM 565 O O . GLU A 1 72 ? -8.386 -15.097 8.687 1.00 94.25 72 GLU A O 1
ATOM 570 N N . LEU A 1 73 ? -8.163 -12.880 8.343 1.00 92.88 73 LEU A N 1
ATOM 571 C CA . LEU A 1 73 ? -8.563 -12.886 6.945 1.00 92.88 73 LEU A CA 1
ATOM 572 C C . LEU A 1 73 ? -7.330 -13.006 6.053 1.00 92.88 73 LEU A C 1
ATOM 574 O O . LEU A 1 73 ? -6.257 -12.487 6.371 1.00 92.88 73 LEU A O 1
ATOM 578 N N . SER A 1 74 ? -7.513 -13.645 4.901 1.00 93.12 74 SER A N 1
ATOM 579 C CA . SER A 1 74 ? -6.483 -13.707 3.868 1.00 93.12 74 SER A CA 1
ATOM 580 C C . SER A 1 74 ? -6.151 -12.309 3.342 1.00 93.12 74 SER A C 1
ATOM 582 O O . SER A 1 74 ? -7.034 -11.469 3.155 1.00 93.12 74 SER A O 1
ATOM 584 N N . SER A 1 75 ? -4.878 -12.079 3.016 1.00 92.00 75 SER A N 1
ATOM 585 C CA . SER A 1 75 ? -4.426 -10.876 2.305 1.00 92.00 75 SER A CA 1
ATOM 586 C C . SER A 1 75 ? -5.134 -10.711 0.949 1.00 92.00 75 SER A C 1
ATOM 588 O O . SER A 1 75 ? -5.296 -9.590 0.456 1.00 92.00 75 SER A O 1
ATOM 590 N N . SER A 1 76 ? -5.620 -11.817 0.373 1.00 92.44 76 SER A N 1
ATOM 591 C CA . SER A 1 76 ? -6.334 -11.823 -0.900 1.00 92.44 76 SER A CA 1
ATOM 592 C C . SER A 1 76 ? -7.649 -11.053 -0.883 1.00 92.44 76 SER A C 1
ATOM 594 O O . SER A 1 76 ? -8.062 -10.542 -1.920 1.00 92.44 76 SER A O 1
ATOM 596 N N . GLU A 1 77 ? -8.277 -10.917 0.285 1.00 91.00 77 GLU A N 1
ATOM 597 C CA . GLU A 1 77 ? -9.503 -10.130 0.458 1.00 91.00 77 GLU A CA 1
ATOM 598 C C . GLU A 1 77 ? -9.274 -8.633 0.194 1.00 91.00 77 GLU A C 1
ATOM 600 O O . GLU A 1 77 ? -10.196 -7.911 -0.178 1.00 91.00 77 GLU A O 1
ATOM 605 N N . LEU A 1 78 ? -8.038 -8.153 0.378 1.00 89.56 78 LEU A N 1
ATOM 606 C CA . LEU A 1 78 ? -7.689 -6.740 0.226 1.00 89.56 78 LEU A CA 1
ATOM 607 C C . LEU A 1 78 ? -6.890 -6.450 -1.049 1.00 89.56 78 LEU A C 1
ATOM 609 O O . LEU A 1 78 ? -6.964 -5.340 -1.580 1.00 89.56 78 LEU A O 1
ATOM 613 N N . PHE A 1 79 ? -6.115 -7.427 -1.525 1.00 91.44 79 PHE A N 1
ATOM 614 C CA . PHE A 1 79 ? -5.145 -7.247 -2.611 1.00 91.44 79 PHE A CA 1
ATOM 615 C C . PHE A 1 79 ? -5.388 -8.156 -3.827 1.00 91.44 79 PHE A C 1
ATOM 617 O O . PHE A 1 79 ? -4.636 -8.095 -4.796 1.00 91.44 79 PHE A O 1
ATOM 624 N N . GLY A 1 80 ? -6.433 -8.988 -3.800 1.00 92.31 80 GLY A N 1
ATOM 625 C CA . GLY A 1 80 ? -6.743 -9.943 -4.863 1.00 92.31 80 GLY A CA 1
ATOM 626 C C . GLY A 1 80 ? -5.965 -11.265 -4.758 1.00 92.31 80 GLY A C 1
ATOM 627 O O . GLY A 1 80 ? -5.252 -11.501 -3.784 1.00 92.31 80 GLY A O 1
ATOM 628 N N . PRO A 1 81 ? -6.078 -12.166 -5.751 1.00 94.50 81 PRO A N 1
ATOM 629 C CA . PRO A 1 81 ? -5.597 -13.552 -5.655 1.00 94.50 81 PRO A CA 1
ATOM 630 C C . PRO A 1 81 ? -4.111 -13.730 -5.307 1.00 94.50 81 PRO A C 1
ATOM 632 O O . PRO A 1 81 ? -3.733 -14.759 -4.755 1.00 94.50 81 PRO A O 1
ATOM 635 N N . HIS A 1 82 ? -3.274 -12.733 -5.599 1.00 96.19 82 HIS A N 1
ATOM 636 C CA . HIS A 1 82 ? -1.837 -12.740 -5.306 1.00 96.19 82 HIS A CA 1
ATOM 637 C C . HIS A 1 82 ? -1.468 -11.834 -4.120 1.00 96.19 82 HIS A C 1
ATOM 639 O O . HIS A 1 82 ? -0.358 -11.300 -4.053 1.00 96.19 82 HIS A O 1
ATOM 645 N N . GLY A 1 83 ? -2.394 -11.650 -3.175 1.00 93.81 83 GLY A N 1
ATOM 646 C CA . GLY A 1 83 ? -2.239 -10.705 -2.073 1.00 93.81 83 GLY A CA 1
ATOM 647 C C . GLY A 1 83 ? -0.987 -10.911 -1.223 1.00 93.81 83 GLY A C 1
ATOM 648 O O . GLY A 1 83 ? -0.357 -9.928 -0.844 1.00 93.81 83 GLY A O 1
ATOM 649 N N . ASP A 1 84 ? -0.546 -12.152 -1.013 1.00 94.50 84 ASP A N 1
ATOM 650 C CA . ASP A 1 84 ? 0.676 -12.429 -0.248 1.00 94.50 84 ASP A CA 1
ATOM 651 C C . ASP A 1 84 ? 1.930 -11.868 -0.934 1.00 94.50 84 ASP A C 1
ATOM 653 O O . ASP A 1 84 ? 2.846 -11.387 -0.268 1.00 94.50 84 ASP A O 1
ATOM 657 N N . ALA A 1 85 ? 1.973 -11.869 -2.271 1.00 95.75 85 ALA A N 1
ATOM 658 C CA . ALA A 1 85 ? 3.080 -11.274 -3.013 1.00 95.75 85 ALA A CA 1
ATOM 659 C C . ALA A 1 85 ? 3.085 -9.742 -2.879 1.00 95.75 85 ALA A C 1
ATOM 661 O O . ALA A 1 85 ? 4.144 -9.144 -2.692 1.00 95.75 85 ALA A O 1
ATOM 662 N N . VAL A 1 86 ? 1.902 -9.117 -2.889 1.00 95.88 86 VAL A N 1
ATOM 663 C CA . VAL A 1 86 ? 1.740 -7.676 -2.634 1.00 95.88 86 VAL A CA 1
ATOM 664 C C . VAL A 1 86 ? 2.151 -7.326 -1.201 1.00 95.88 86 VAL A C 1
ATOM 666 O O . VAL A 1 86 ? 2.838 -6.326 -0.989 1.00 95.88 86 VAL A O 1
ATOM 669 N N . VAL A 1 87 ? 1.805 -8.164 -0.217 1.00 94.38 87 VAL A N 1
ATOM 670 C CA . VAL A 1 87 ? 2.211 -7.979 1.186 1.00 94.38 87 VAL A CA 1
ATOM 671 C C . VAL A 1 87 ? 3.730 -7.935 1.321 1.00 94.38 87 VAL A C 1
ATOM 673 O O . VAL A 1 87 ? 4.227 -7.027 1.982 1.00 94.38 87 VAL A O 1
ATOM 676 N N . ARG A 1 88 ? 4.480 -8.817 0.644 1.00 95.31 88 ARG A N 1
ATOM 677 C CA . ARG A 1 88 ? 5.957 -8.774 0.677 1.00 95.31 88 ARG A CA 1
ATOM 678 C C . ARG A 1 88 ? 6.517 -7.434 0.201 1.00 95.31 88 ARG A C 1
ATOM 680 O O . ARG A 1 88 ? 7.459 -6.917 0.796 1.00 95.31 88 ARG A O 1
ATOM 687 N N . ILE A 1 89 ? 5.924 -6.851 -0.841 1.00 96.50 89 ILE A N 1
ATOM 688 C CA . ILE A 1 89 ? 6.336 -5.538 -1.354 1.00 96.50 89 ILE A CA 1
ATOM 689 C C . ILE A 1 89 ? 6.015 -4.438 -0.343 1.00 96.50 89 ILE A C 1
ATOM 691 O O . ILE A 1 89 ? 6.854 -3.576 -0.090 1.00 96.50 89 ILE A O 1
ATOM 695 N N . VAL A 1 90 ? 4.836 -4.474 0.284 1.00 94.88 90 VAL A N 1
ATOM 696 C CA . VAL A 1 90 ? 4.460 -3.514 1.336 1.00 94.88 90 VAL A CA 1
ATOM 697 C C . VAL A 1 90 ? 5.389 -3.624 2.549 1.00 94.88 90 VAL A C 1
ATOM 699 O O . VAL A 1 90 ? 5.807 -2.609 3.107 1.00 94.88 90 VAL A O 1
ATOM 702 N N . GLU A 1 91 ? 5.744 -4.840 2.961 1.00 93.31 91 GLU A N 1
ATOM 703 C CA . GLU A 1 91 ? 6.678 -5.079 4.062 1.00 93.31 91 GLU A CA 1
ATOM 704 C C . GLU A 1 91 ? 8.074 -4.539 3.737 1.00 93.31 91 GLU A C 1
ATOM 706 O O . GLU A 1 91 ? 8.639 -3.798 4.547 1.00 93.31 91 GLU A O 1
ATOM 711 N N . ALA A 1 92 ? 8.585 -4.807 2.533 1.00 95.12 92 ALA A N 1
ATOM 712 C CA . ALA A 1 92 ? 9.842 -4.239 2.054 1.00 95.12 92 ALA A CA 1
ATOM 713 C C . ALA A 1 92 ? 9.796 -2.702 2.003 1.00 95.12 92 ALA A C 1
ATOM 715 O O . ALA A 1 92 ? 10.699 -2.048 2.526 1.00 95.12 92 ALA A O 1
ATOM 716 N N . ALA A 1 93 ? 8.708 -2.121 1.482 1.00 94.88 93 ALA A N 1
ATOM 717 C CA . ALA A 1 93 ? 8.480 -0.676 1.461 1.00 94.88 93 ALA A CA 1
ATOM 718 C C . ALA A 1 93 ? 8.541 -0.070 2.875 1.00 94.88 93 ALA A C 1
ATOM 720 O O . ALA A 1 93 ? 9.113 0.998 3.087 1.00 94.88 93 ALA A O 1
ATOM 721 N N . SER A 1 94 ? 7.983 -0.766 3.871 1.00 91.88 94 SER A N 1
ATOM 722 C CA . SER A 1 94 ? 7.948 -0.293 5.261 1.00 91.88 94 SER A CA 1
ATOM 723 C C . SER A 1 94 ? 9.325 -0.264 5.930 1.00 91.88 94 SER A C 1
ATOM 725 O O . SER A 1 94 ? 9.540 0.507 6.875 1.00 91.88 94 SER A O 1
ATOM 727 N N . ALA A 1 95 ? 10.255 -1.074 5.421 1.00 92.69 95 ALA A N 1
ATOM 728 C CA . ALA A 1 95 ? 11.630 -1.210 5.881 1.00 92.69 95 ALA A CA 1
ATOM 729 C C . ALA A 1 95 ? 12.641 -0.469 4.986 1.00 92.69 95 ALA A C 1
ATOM 731 O O . ALA A 1 95 ? 13.847 -0.668 5.149 1.00 92.69 95 ALA A O 1
ATOM 732 N N . LEU A 1 96 ? 12.169 0.368 4.053 1.00 95.25 96 LEU A N 1
ATOM 733 C CA . LEU A 1 96 ? 13.043 1.200 3.232 1.00 95.25 96 LEU A CA 1
ATOM 734 C C . LEU A 1 96 ? 13.825 2.201 4.082 1.00 95.25 96 LEU A C 1
ATOM 736 O O . LEU A 1 96 ? 13.286 2.838 4.997 1.00 95.25 96 LEU A O 1
ATOM 740 N N . ASP A 1 97 ? 15.081 2.353 3.692 1.00 95.12 97 ASP A N 1
ATOM 741 C CA . ASP A 1 97 ? 16.012 3.405 4.063 1.00 95.12 97 ASP A CA 1
ATOM 742 C C . ASP A 1 97 ? 16.570 4.049 2.782 1.00 95.12 97 ASP A C 1
ATOM 744 O O . ASP A 1 97 ? 16.214 3.672 1.661 1.00 95.12 97 ASP A O 1
ATOM 748 N N . GLU A 1 98 ? 17.427 5.053 2.944 1.00 94.88 98 GLU A N 1
ATOM 749 C CA . GLU A 1 98 ? 17.958 5.814 1.814 1.00 94.88 98 GLU A CA 1
ATOM 750 C C . GLU A 1 98 ? 18.904 4.995 0.920 1.00 94.88 98 GLU A C 1
ATOM 752 O O . GLU A 1 98 ? 18.945 5.213 -0.289 1.00 94.88 98 GLU A O 1
ATOM 757 N N . GLU A 1 99 ? 19.634 4.030 1.483 1.00 95.88 99 GLU A N 1
ATOM 758 C CA . GLU A 1 99 ? 20.522 3.152 0.715 1.00 95.88 99 GLU A CA 1
ATOM 759 C C . GLU A 1 99 ? 19.714 2.265 -0.236 1.00 95.88 99 GLU A C 1
ATOM 761 O O . GLU A 1 99 ? 19.978 2.234 -1.441 1.00 95.88 99 GLU A O 1
ATOM 766 N N . ARG A 1 100 ? 18.668 1.608 0.279 1.00 96.81 100 ARG A N 1
ATOM 767 C CA . ARG A 1 100 ? 17.770 0.777 -0.532 1.00 96.81 100 ARG A CA 1
ATOM 768 C C . ARG A 1 100 ? 16.995 1.589 -1.558 1.00 96.81 100 ARG A C 1
ATOM 770 O O . ARG A 1 100 ? 16.802 1.108 -2.671 1.00 96.81 100 ARG A O 1
ATOM 777 N N . ALA A 1 101 ? 16.581 2.809 -1.215 1.00 97.19 101 ALA A N 1
ATOM 778 C CA . ALA A 1 101 ? 15.917 3.700 -2.162 1.00 97.19 101 ALA A CA 1
ATOM 779 C C . ALA A 1 101 ? 16.828 4.025 -3.363 1.00 97.19 101 ALA A C 1
ATOM 781 O O . ALA A 1 101 ? 16.432 3.845 -4.511 1.00 97.19 101 ALA A O 1
ATOM 782 N N . ARG A 1 102 ? 18.093 4.396 -3.119 1.00 96.75 102 ARG A N 1
ATOM 783 C CA . ARG A 1 102 ? 19.078 4.640 -4.195 1.00 96.75 102 ARG A CA 1
ATOM 784 C C . ARG A 1 102 ? 19.360 3.389 -5.028 1.00 96.75 102 ARG A C 1
ATOM 786 O O . ARG A 1 102 ? 19.546 3.484 -6.242 1.00 96.75 102 ARG A O 1
ATOM 793 N N . ALA A 1 103 ? 19.396 2.218 -4.393 1.00 97.56 103 ALA A N 1
ATOM 794 C CA . ALA A 1 103 ? 19.586 0.955 -5.099 1.00 97.56 103 ALA A CA 1
ATOM 795 C C . ALA A 1 103 ? 18.402 0.641 -6.032 1.00 97.56 103 ALA A C 1
ATOM 797 O O . ALA A 1 103 ? 18.618 0.268 -7.183 1.00 97.56 103 ALA A O 1
ATOM 798 N N . LEU A 1 104 ? 17.163 0.850 -5.570 1.00 97.94 104 LEU A N 1
ATOM 799 C CA . LEU A 1 104 ? 15.953 0.669 -6.380 1.00 97.94 104 LEU A CA 1
ATOM 800 C C . LEU A 1 104 ? 15.883 1.660 -7.542 1.00 97.94 104 LEU A C 1
ATOM 802 O O . LEU A 1 104 ? 15.585 1.253 -8.661 1.00 97.94 104 LEU A O 1
ATOM 806 N N . GLU A 1 105 ? 16.195 2.932 -7.290 1.00 96.88 105 GLU A N 1
ATOM 807 C CA . GLU A 1 105 ? 16.305 3.966 -8.323 1.00 96.88 105 GLU A CA 1
ATOM 808 C C . GLU A 1 105 ? 17.307 3.555 -9.410 1.00 96.88 105 GLU A C 1
ATOM 810 O O . GLU A 1 105 ? 16.958 3.495 -10.589 1.00 96.88 105 GLU A O 1
ATOM 815 N N . SER A 1 106 ? 18.530 3.195 -9.010 1.00 97.19 106 SER A N 1
ATOM 816 C CA . SER A 1 106 ? 19.612 2.831 -9.936 1.00 97.19 106 SER A CA 1
ATOM 817 C C . SER A 1 106 ? 19.308 1.571 -10.753 1.00 97.19 106 SER A C 1
ATOM 819 O O . SER A 1 106 ? 19.826 1.409 -11.859 1.00 97.19 106 SER A O 1
ATOM 821 N N . ALA A 1 107 ? 18.494 0.665 -10.208 1.00 97.56 107 ALA A N 1
ATOM 822 C CA . ALA A 1 107 ? 18.142 -0.606 -10.830 1.00 97.56 107 ALA A CA 1
ATOM 823 C C . ALA A 1 107 ? 16.826 -0.561 -11.629 1.00 97.56 107 ALA A C 1
ATOM 825 O O . ALA A 1 107 ? 16.479 -1.549 -12.286 1.00 97.56 107 ALA A O 1
ATOM 826 N N . ARG A 1 108 ? 16.066 0.546 -11.584 1.00 97.12 108 ARG A N 1
ATOM 827 C CA . ARG A 1 108 ? 14.778 0.649 -12.285 1.00 97.12 108 ARG A CA 1
ATOM 828 C C . ARG A 1 108 ? 14.991 0.607 -13.795 1.00 97.12 108 ARG A C 1
ATOM 830 O O . ARG A 1 108 ? 15.717 1.414 -14.371 1.00 97.12 108 ARG A O 1
ATOM 837 N N . HIS A 1 109 ? 14.328 -0.337 -14.462 1.00 97.50 109 HIS A N 1
ATOM 838 C CA . HIS A 1 109 ? 14.463 -0.493 -15.905 1.00 97.50 109 HIS A CA 1
ATOM 839 C C . HIS A 1 109 ? 13.795 0.689 -16.641 1.00 97.50 109 HIS A C 1
ATOM 841 O O . HIS A 1 109 ? 12.629 0.985 -16.372 1.00 97.50 109 HIS A O 1
ATOM 847 N N . PRO A 1 110 ? 14.436 1.311 -17.652 1.00 96.06 110 PRO A N 1
ATOM 848 C CA . PRO A 1 110 ? 13.904 2.495 -18.351 1.00 96.06 110 PRO A CA 1
ATOM 849 C C . PRO A 1 110 ? 12.609 2.246 -19.146 1.00 96.06 110 PRO A C 1
ATOM 851 O O . PRO A 1 110 ? 11.995 3.174 -19.660 1.00 96.06 110 PRO A O 1
ATOM 854 N N . ALA A 1 111 ? 12.198 0.986 -19.284 1.00 96.62 111 ALA A N 1
ATOM 855 C CA . ALA A 1 111 ? 10.952 0.594 -19.944 1.00 96.62 111 ALA A CA 1
ATOM 856 C C . ALA A 1 111 ? 9.812 0.268 -18.965 1.00 96.62 111 ALA A C 1
ATOM 858 O O . ALA A 1 111 ? 8.700 0.026 -19.430 1.00 96.62 111 ALA A O 1
ATOM 859 N N . ALA A 1 112 ? 10.071 0.239 -17.653 1.00 96.88 112 ALA A N 1
ATOM 860 C CA . ALA A 1 112 ? 9.121 -0.260 -16.661 1.00 96.88 112 ALA A CA 1
ATOM 861 C C . ALA A 1 112 ? 7.815 0.541 -16.646 1.00 96.88 112 ALA A C 1
ATOM 863 O O . ALA A 1 112 ? 6.749 -0.047 -16.779 1.00 96.88 112 ALA A O 1
ATOM 864 N N . GLU A 1 113 ? 7.897 1.872 -16.658 1.00 95.56 113 GLU A N 1
ATOM 865 C CA . GLU A 1 113 ? 6.718 2.748 -16.690 1.00 95.56 113 GLU A CA 1
ATOM 866 C C . GLU A 1 113 ? 5.791 2.465 -17.884 1.00 95.56 113 GLU A C 1
ATOM 868 O O . GLU A 1 113 ? 4.569 2.400 -17.747 1.00 95.56 113 GLU A O 1
ATOM 873 N N . ARG A 1 114 ? 6.370 2.210 -19.062 1.00 95.31 114 ARG A N 1
ATOM 874 C CA . ARG A 1 114 ? 5.593 1.870 -20.257 1.00 95.31 114 ARG A CA 1
ATOM 875 C C . ARG A 1 114 ? 4.923 0.503 -20.128 1.00 95.31 114 ARG A C 1
ATOM 877 O O . ARG A 1 114 ? 3.777 0.349 -20.545 1.00 95.31 114 ARG A O 1
ATOM 884 N N . GLU A 1 115 ? 5.625 -0.500 -19.604 1.00 97.00 115 GLU A N 1
ATOM 885 C CA . GLU A 1 115 ? 5.039 -1.832 -19.410 1.00 97.00 115 GLU A CA 1
ATOM 886 C C . GLU A 1 115 ? 3.968 -1.828 -18.303 1.00 97.00 115 GLU A C 1
ATOM 888 O O . GLU A 1 115 ? 2.950 -2.508 -18.439 1.00 97.00 115 GLU A O 1
ATOM 893 N N . TYR A 1 116 ? 4.136 -0.991 -17.276 1.00 97.19 116 TYR A N 1
ATOM 894 C CA . TYR A 1 116 ? 3.139 -0.731 -16.239 1.00 97.19 116 TYR A CA 1
ATOM 895 C C . TYR A 1 116 ? 1.857 -0.134 -16.834 1.00 97.19 116 TYR A C 1
ATOM 897 O O . TYR A 1 116 ? 0.761 -0.639 -16.583 1.00 97.19 116 TYR A O 1
ATOM 905 N N . GLY A 1 117 ? 1.987 0.884 -17.692 1.00 95.62 117 GLY A N 1
ATOM 906 C CA . GLY A 1 117 ? 0.850 1.493 -18.388 1.00 95.62 117 GLY A CA 1
ATOM 907 C C . GLY A 1 117 ? 0.084 0.499 -19.269 1.00 95.62 117 GLY A C 1
ATOM 908 O O . GLY A 1 117 ? -1.142 0.431 -19.204 1.00 95.62 117 GLY A O 1
ATOM 909 N N . LYS A 1 118 ? 0.790 -0.364 -20.014 1.00 95.06 118 LYS A N 1
ATOM 910 C CA . LYS A 1 118 ? 0.145 -1.429 -20.805 1.00 95.06 118 LYS A CA 1
ATOM 911 C C . LYS A 1 118 ? -0.640 -2.414 -19.937 1.00 95.06 118 LYS A C 1
ATOM 913 O O . LYS A 1 118 ? -1.696 -2.877 -20.358 1.00 95.06 118 LYS A O 1
ATOM 918 N N . ALA A 1 119 ? -0.132 -2.766 -18.755 1.00 96.25 119 ALA A N 1
ATOM 919 C CA . ALA A 1 119 ? -0.845 -3.651 -17.835 1.00 96.25 119 ALA A CA 1
ATOM 920 C C . ALA A 1 119 ? -2.155 -3.010 -17.339 1.00 96.25 119 ALA A C 1
ATOM 922 O O . ALA A 1 119 ? -3.186 -3.683 -17.292 1.00 96.25 119 ALA A O 1
ATOM 923 N N . TRP A 1 120 ? -2.148 -1.698 -17.071 1.00 96.44 120 TRP A N 1
ATOM 924 C CA . TRP A 1 120 ? -3.369 -0.936 -16.788 1.00 96.44 120 TRP A CA 1
ATOM 925 C C . TRP A 1 120 ? -4.354 -0.936 -17.956 1.00 96.44 120 TRP A C 1
ATOM 927 O O . TRP A 1 120 ? -5.535 -1.205 -17.742 1.00 96.44 120 TRP A O 1
ATOM 937 N N . ASP A 1 121 ? -3.891 -0.701 -19.185 1.00 94.06 121 ASP A N 1
ATOM 938 C CA . ASP A 1 121 ? -4.755 -0.745 -20.371 1.00 94.06 121 ASP A CA 1
ATOM 939 C C . ASP A 1 121 ? -5.398 -2.128 -20.562 1.00 94.06 121 ASP A C 1
ATOM 941 O O . ASP A 1 121 ? -6.598 -2.220 -20.840 1.00 94.06 121 ASP A O 1
ATOM 945 N N . ARG A 1 122 ? -4.628 -3.211 -20.362 1.00 94.69 122 ARG A N 1
ATOM 946 C CA . ARG A 1 122 ? -5.156 -4.586 -20.410 1.00 94.69 122 ARG A CA 1
ATOM 947 C C . ARG A 1 122 ? -6.244 -4.798 -19.362 1.00 94.69 122 ARG A C 1
ATOM 949 O O . ARG A 1 122 ? -7.309 -5.304 -19.698 1.00 94.69 122 ARG A O 1
ATOM 956 N N . TRP A 1 123 ? -6.021 -4.355 -18.127 1.00 95.25 123 TRP A N 1
ATOM 957 C CA . TRP A 1 123 ? -7.028 -4.467 -17.073 1.00 95.25 123 TRP A CA 1
ATOM 958 C C . TRP A 1 123 ? -8.288 -3.657 -17.382 1.00 95.25 123 TRP A C 1
ATOM 960 O O . TRP A 1 123 ? -9.401 -4.161 -17.258 1.00 95.25 123 TRP A O 1
ATOM 970 N N . LEU A 1 124 ? -8.138 -2.414 -17.845 1.00 94.81 124 LEU A N 1
ATOM 971 C CA . LEU A 1 124 ? -9.258 -1.535 -18.190 1.00 94.81 124 LEU A CA 1
ATOM 972 C C . LEU A 1 124 ? -10.080 -2.037 -19.379 1.00 94.81 124 LEU A C 1
ATOM 974 O O . LEU A 1 124 ? -11.265 -1.695 -19.493 1.00 94.81 124 LEU A O 1
ATOM 978 N N . ALA A 1 125 ? -9.500 -2.849 -20.266 1.00 93.44 125 ALA A N 1
ATOM 979 C CA . ALA A 1 125 ? -10.252 -3.524 -21.320 1.00 93.44 125 ALA A CA 1
ATOM 980 C C . ALA A 1 125 ? -11.369 -4.416 -20.740 1.00 93.44 125 ALA A C 1
ATOM 982 O O . ALA A 1 125 ? -12.439 -4.524 -21.343 1.00 93.44 125 ALA A O 1
ATOM 983 N N . GLU A 1 126 ? -11.165 -4.948 -19.531 1.00 91.69 126 GLU A N 1
ATOM 984 C CA . GLU A 1 126 ? -12.111 -5.788 -18.787 1.00 91.69 126 GLU A CA 1
ATOM 985 C C . GLU A 1 126 ? -13.055 -4.987 -17.870 1.00 91.69 126 GLU A C 1
ATOM 987 O O . GLU A 1 126 ? -13.935 -5.572 -17.245 1.00 91.69 126 GLU A O 1
ATOM 992 N N . GLN A 1 127 ? -12.915 -3.654 -17.804 1.00 92.75 127 GLN A N 1
ATOM 993 C CA . GLN A 1 127 ? -13.724 -2.765 -16.955 1.00 92.75 127 GLN A CA 1
ATOM 994 C C . GLN A 1 127 ? -14.639 -1.858 -17.810 1.00 92.75 127 GLN A C 1
ATOM 996 O O . GLN A 1 127 ? -14.193 -0.803 -18.274 1.00 92.75 127 GLN A O 1
ATOM 1001 N N . PRO A 1 128 ? -15.916 -2.223 -18.053 1.00 86.75 128 PRO A N 1
ATOM 1002 C CA . PRO A 1 128 ? -16.830 -1.428 -18.884 1.00 86.75 128 PRO A CA 1
ATOM 1003 C C . PRO A 1 128 ? -17.102 -0.029 -18.318 1.00 86.75 128 PRO A C 1
ATOM 1005 O O . PRO A 1 128 ? -17.086 0.952 -19.059 1.00 86.75 128 PRO A O 1
ATOM 1008 N N . GLU A 1 129 ? -17.278 0.066 -17.000 1.00 87.00 129 GLU A N 1
ATOM 1009 C CA . GLU A 1 129 ? -17.607 1.310 -16.285 1.00 87.00 129 GLU A CA 1
ATOM 1010 C C . GLU A 1 129 ? -16.460 2.336 -16.295 1.00 87.00 129 GLU A C 1
ATOM 1012 O O . GLU A 1 129 ? -16.672 3.527 -16.080 1.00 87.00 129 GLU A O 1
ATOM 1017 N N . A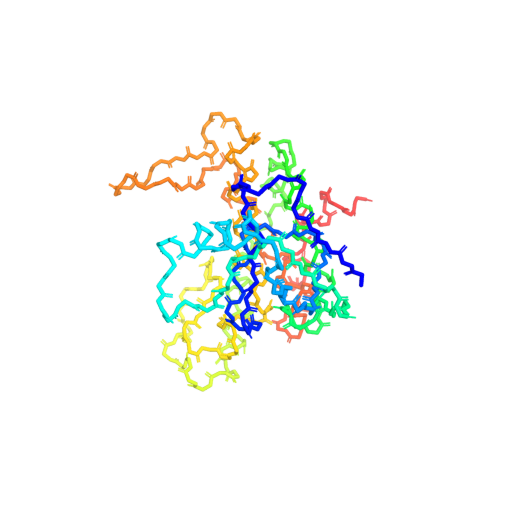LA A 1 130 ? -15.240 1.893 -16.612 1.00 88.38 130 ALA A N 1
ATOM 1018 C CA . ALA A 1 130 ? -14.043 2.726 -16.669 1.00 88.38 130 ALA A CA 1
ATOM 1019 C C . ALA A 1 130 ? -13.534 2.950 -18.103 1.00 88.38 130 ALA A C 1
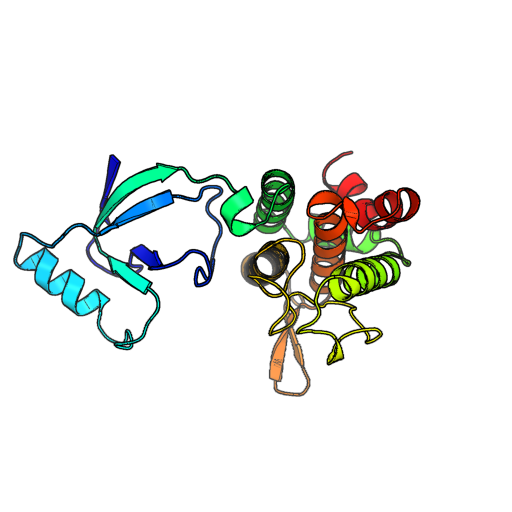ATOM 1021 O O . ALA A 1 130 ? -12.386 3.344 -18.309 1.00 88.38 130 ALA A O 1
ATOM 1022 N N . ALA A 1 131 ? -14.380 2.731 -19.117 1.00 84.69 131 ALA A N 1
ATOM 1023 C CA . ALA A 1 131 ? -13.983 2.839 -20.520 1.00 84.69 131 ALA A CA 1
ATOM 1024 C C . ALA A 1 131 ? -13.406 4.217 -20.899 1.00 84.69 131 ALA A C 1
ATOM 1026 O O . ALA A 1 131 ? -12.546 4.299 -21.774 1.00 84.69 131 ALA A O 1
ATOM 1027 N N . SER A 1 132 ? -13.836 5.290 -20.226 1.00 88.81 132 SER A N 1
ATOM 1028 C CA . SER A 1 132 ? -13.347 6.659 -20.447 1.00 88.81 132 SER A CA 1
ATOM 1029 C C . SER A 1 132 ? -11.877 6.864 -20.061 1.00 88.81 132 SER A C 1
ATOM 1031 O O . SER A 1 132 ? -11.274 7.855 -20.488 1.00 88.81 132 SER A O 1
ATOM 1033 N N . TYR A 1 133 ? -11.308 5.950 -19.271 1.00 89.62 133 TYR A N 1
ATOM 1034 C CA . TYR A 1 133 ? -9.920 5.987 -18.827 1.00 89.62 133 TYR A CA 1
ATOM 1035 C C . TYR A 1 133 ? -8.966 5.226 -19.747 1.00 89.62 133 TYR A C 1
ATOM 1037 O O . TYR A 1 133 ? -7.773 5.430 -19.617 1.00 89.62 133 TYR A O 1
ATOM 1045 N N . ARG A 1 134 ? -9.456 4.414 -20.691 1.00 87.25 134 ARG A N 1
ATOM 1046 C CA . ARG A 1 134 ? -8.613 3.610 -21.597 1.00 87.25 134 ARG A CA 1
ATOM 1047 C C . ARG A 1 134 ? -7.724 4.473 -22.494 1.00 87.25 134 ARG A C 1
ATOM 1049 O O . ARG A 1 134 ? -8.174 5.520 -22.966 1.00 87.25 134 ARG A O 1
ATOM 1056 N N . ASN A 1 135 ? -6.533 3.969 -22.833 1.00 84.06 135 ASN A N 1
ATOM 1057 C CA . ASN A 1 135 ? -5.562 4.623 -23.720 1.00 84.06 135 ASN A CA 1
ATOM 1058 C C . ASN A 1 135 ? -5.143 6.023 -23.238 1.00 84.06 135 ASN A C 1
ATOM 1060 O O . ASN A 1 135 ? -4.837 6.901 -24.051 1.00 84.06 135 ASN A O 1
ATOM 1064 N N . ARG A 1 136 ? -5.194 6.263 -21.925 1.00 89.81 136 ARG A N 1
ATOM 1065 C CA . ARG A 1 136 ? -4.612 7.458 -21.316 1.00 89.81 136 ARG A CA 1
ATOM 1066 C C . ARG A 1 136 ? -3.199 7.142 -20.858 1.00 89.81 136 ARG A C 1
ATOM 1068 O O . ARG A 1 136 ? -2.768 5.993 -20.853 1.00 89.81 136 ARG A O 1
ATOM 1075 N N . ASP A 1 137 ? -2.483 8.182 -20.462 1.00 90.19 137 ASP A N 1
ATOM 1076 C CA . ASP A 1 137 ? -1.257 7.964 -19.720 1.00 90.19 137 ASP A CA 1
ATOM 1077 C C . ASP A 1 137 ? -1.601 7.392 -18.339 1.00 90.19 137 ASP A C 1
ATOM 1079 O O . ASP A 1 137 ? -2.309 8.019 -17.545 1.00 90.19 137 ASP A O 1
ATOM 1083 N N . HIS A 1 138 ? -1.145 6.165 -18.103 1.00 91.50 138 HIS A N 1
ATOM 1084 C CA . HIS A 1 138 ? -1.336 5.431 -16.859 1.00 91.50 138 HIS A CA 1
ATOM 1085 C C . HIS A 1 138 ? -0.052 5.325 -16.037 1.00 91.50 138 HIS A C 1
ATOM 1087 O O . HIS A 1 138 ? -0.037 4.611 -15.027 1.00 91.50 138 HIS A O 1
ATOM 1093 N N . ALA A 1 139 ? 1.004 6.050 -16.421 1.00 81.69 139 ALA A N 1
ATOM 1094 C CA . ALA A 1 139 ? 2.166 6.235 -15.571 1.00 81.69 139 ALA A CA 1
ATOM 1095 C C . ALA A 1 139 ? 1.693 6.682 -14.176 1.00 81.69 139 ALA A C 1
ATOM 1097 O O . ALA A 1 139 ? 0.835 7.555 -14.042 1.00 81.69 139 ALA A O 1
ATOM 1098 N N . TRP A 1 140 ? 2.180 6.010 -13.129 1.00 85.12 140 TRP A N 1
ATOM 1099 C CA . TRP A 1 140 ? 1.871 6.326 -11.724 1.00 85.12 140 TRP A CA 1
ATOM 1100 C C . TRP A 1 140 ? 0.411 6.158 -11.278 1.00 85.12 140 TRP A C 1
ATOM 1102 O O . TRP A 1 140 ? 0.069 6.500 -10.144 1.00 85.12 140 TRP A O 1
ATOM 1112 N N . THR A 1 141 ? -0.463 5.589 -12.111 1.00 94.50 141 THR A N 1
ATOM 1113 C CA . THR A 1 141 ? -1.855 5.337 -11.712 1.00 94.50 141 THR A CA 1
ATOM 1114 C C . THR A 1 141 ? -1.900 4.342 -10.554 1.00 94.50 141 THR A C 1
ATOM 1116 O O . THR A 1 141 ? -1.376 3.240 -10.666 1.00 94.50 141 THR A O 1
ATOM 1119 N N . LEU A 1 142 ? -2.549 4.707 -9.444 1.00 95.00 142 LEU A N 1
ATOM 1120 C CA . LEU A 1 142 ? -2.754 3.816 -8.289 1.00 95.00 142 LEU A CA 1
ATOM 1121 C C . LEU A 1 142 ? -4.160 3.210 -8.262 1.00 95.00 142 LEU A C 1
ATOM 1123 O O . LEU A 1 142 ? -4.354 2.110 -7.747 1.00 95.00 142 LEU A O 1
ATOM 1127 N N . SER A 1 143 ? -5.139 3.960 -8.767 1.00 94.12 143 SER A N 1
ATOM 1128 C CA . SER A 1 143 ? -6.553 3.595 -8.774 1.00 94.12 143 SER A CA 1
ATOM 1129 C C . SER A 1 143 ? -7.326 4.441 -9.783 1.00 94.12 143 SER A C 1
ATOM 1131 O O . SER A 1 143 ? -7.073 5.641 -9.897 1.00 94.12 143 SER A O 1
ATOM 1133 N N . ILE A 1 144 ? -8.323 3.849 -10.431 1.00 93.19 144 ILE A N 1
ATOM 1134 C CA . ILE A 1 144 ? -9.247 4.500 -11.354 1.00 93.19 144 ILE A CA 1
ATOM 1135 C C . ILE A 1 144 ? -10.660 4.446 -10.761 1.00 93.19 144 ILE A C 1
ATOM 1137 O O . ILE A 1 144 ? -11.185 3.355 -10.528 1.00 93.19 144 ILE A O 1
ATOM 1141 N N . PRO A 1 145 ? -11.302 5.601 -10.509 1.00 88.25 145 PRO A N 1
ATOM 1142 C CA . PRO A 1 145 ? -12.666 5.636 -9.997 1.00 88.25 145 PRO A CA 1
ATOM 1143 C C . PRO A 1 145 ? -13.642 4.880 -10.905 1.00 88.25 145 PRO A C 1
ATOM 1145 O O . PRO A 1 145 ? -13.628 5.051 -12.122 1.00 88.25 145 PRO A O 1
ATOM 1148 N N . GLY A 1 146 ? -14.502 4.058 -10.303 1.00 83.75 146 GLY A N 1
ATOM 1149 C CA . GLY A 1 146 ? -15.507 3.274 -11.028 1.00 83.75 146 GLY A CA 1
ATOM 1150 C C . GLY A 1 146 ? -14.980 2.006 -11.711 1.00 83.75 146 GLY A C 1
ATOM 1151 O O . GLY A 1 146 ? -15.774 1.282 -12.301 1.00 83.75 146 GLY A O 1
ATOM 1152 N N . ALA A 1 147 ? -13.679 1.700 -11.626 1.00 87.25 147 ALA A N 1
ATOM 1153 C CA . ALA A 1 147 ? -13.102 0.472 -12.174 1.00 87.25 147 ALA A CA 1
ATOM 1154 C C . ALA A 1 147 ? -13.045 -0.648 -11.119 1.00 87.25 147 ALA A C 1
ATOM 1156 O O . ALA A 1 147 ? -12.266 -0.577 -10.171 1.00 87.25 147 ALA A O 1
ATOM 1157 N N . GLY A 1 148 ? -13.828 -1.715 -11.282 1.00 82.38 148 GLY A N 1
ATOM 1158 C CA . GLY A 1 148 ? -13.832 -2.836 -10.336 1.00 82.38 148 GLY A CA 1
ATOM 1159 C C . GLY A 1 148 ? -14.129 -2.425 -8.883 1.00 82.38 148 GLY A C 1
ATOM 1160 O O . GLY A 1 148 ? -14.700 -1.373 -8.611 1.00 82.38 148 GLY A O 1
ATOM 1161 N N . PHE A 1 149 ? -13.745 -3.280 -7.933 1.00 76.12 149 PHE A N 1
ATOM 1162 C CA . PHE A 1 149 ? -14.045 -3.092 -6.508 1.00 76.12 149 PHE A CA 1
ATOM 1163 C C . PHE A 1 149 ? -13.223 -1.973 -5.843 1.00 76.12 149 PHE A C 1
ATOM 1165 O O . PHE A 1 149 ? -13.770 -1.156 -5.110 1.00 76.12 149 PHE A O 1
ATOM 1172 N N . SER A 1 150 ? -11.915 -1.918 -6.103 1.00 82.00 150 SER A N 1
ATOM 1173 C CA . SER A 1 150 ? -10.985 -0.979 -5.451 1.00 82.00 150 SER A CA 1
ATOM 1174 C C . SER A 1 150 ? -10.468 0.128 -6.371 1.00 82.00 150 SER A C 1
ATOM 1176 O O . SER A 1 150 ? -9.625 0.927 -5.960 1.00 82.00 150 SER A O 1
ATOM 1178 N N . GLY A 1 151 ? -10.889 0.156 -7.637 1.00 90.19 151 GLY A N 1
ATOM 1179 C CA . GLY A 1 151 ? -10.255 1.002 -8.643 1.00 90.19 151 GLY A CA 1
ATOM 1180 C C . GLY A 1 151 ? -8.939 0.445 -9.189 1.00 90.19 151 GLY A C 1
ATOM 1181 O O . GLY A 1 151 ? -8.298 1.137 -9.970 1.00 90.19 151 GLY A O 1
ATOM 1182 N N . SER A 1 152 ? -8.489 -0.750 -8.792 1.00 94.38 152 SER A N 1
ATOM 1183 C CA . SER A 1 152 ? -7.144 -1.239 -9.126 1.00 94.38 152 SER A CA 1
ATOM 1184 C C . SER A 1 152 ? -7.075 -2.755 -9.357 1.00 94.38 152 SER A C 1
ATOM 1186 O O . SER A 1 152 ? -7.794 -3.504 -8.688 1.00 94.38 152 SER A O 1
ATOM 1188 N N . PRO A 1 153 ? -6.183 -3.230 -10.255 1.00 95.00 153 PRO A N 1
ATOM 1189 C CA . PRO A 1 153 ? -5.998 -4.655 -10.539 1.00 95.00 153 PRO A CA 1
ATOM 1190 C C . PRO A 1 153 ? -5.473 -5.468 -9.351 1.00 95.00 153 PRO A C 1
ATOM 1192 O O . PRO A 1 153 ? -5.619 -6.688 -9.343 1.00 95.00 153 PRO A O 1
ATOM 1195 N N . ILE A 1 154 ? -4.884 -4.813 -8.345 1.00 95.06 154 ILE A N 1
ATOM 1196 C CA . ILE A 1 154 ? -4.316 -5.466 -7.153 1.00 95.06 154 ILE A CA 1
ATOM 1197 C C . ILE A 1 154 ? -4.985 -4.997 -5.856 1.00 95.06 154 ILE A C 1
ATOM 1199 O O . ILE A 1 154 ? -4.340 -4.821 -4.816 1.00 95.06 154 ILE A O 1
ATOM 1203 N N . GLY A 1 155 ? -6.291 -4.721 -5.910 1.00 92.19 155 GLY A N 1
ATOM 1204 C CA . GLY A 1 155 ? -7.031 -4.282 -4.731 1.00 92.19 155 GLY A CA 1
ATOM 1205 C C . GLY A 1 155 ? -6.521 -2.925 -4.231 1.00 92.19 155 GLY A C 1
ATOM 1206 O O . GLY A 1 155 ? -6.358 -1.993 -5.013 1.00 92.19 155 GLY A O 1
ATOM 1207 N N . TYR A 1 156 ? -6.226 -2.805 -2.937 1.00 90.69 156 TYR A N 1
ATOM 1208 C CA . TYR A 1 156 ? -5.638 -1.588 -2.350 1.00 90.69 156 TYR A CA 1
ATOM 1209 C C . TYR A 1 156 ? -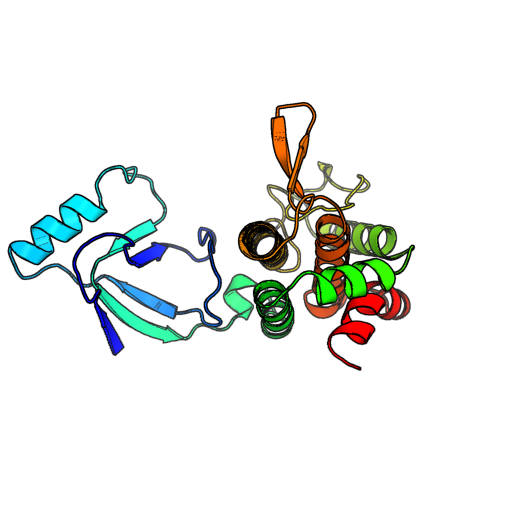4.100 -1.567 -2.359 1.00 90.69 156 TYR A C 1
ATOM 1211 O O . TYR A 1 156 ? -3.495 -0.707 -1.713 1.00 90.69 156 TYR A O 1
ATOM 1219 N N . GLY A 1 157 ? -3.458 -2.502 -3.070 1.00 93.50 157 GLY A N 1
ATOM 1220 C CA . GLY A 1 157 ? -2.009 -2.710 -3.038 1.00 93.50 157 GLY A CA 1
ATOM 1221 C C . GLY A 1 157 ? -1.210 -1.458 -3.396 1.00 93.50 157 GLY A C 1
ATOM 1222 O O . GLY A 1 157 ? -0.409 -0.990 -2.589 1.00 93.50 157 GLY A O 1
ATOM 1223 N N . PHE A 1 158 ? -1.483 -0.850 -4.555 1.00 95.88 158 PHE A N 1
ATOM 1224 C CA . PHE A 1 158 ? -0.772 0.353 -5.007 1.00 95.88 158 PHE A CA 1
ATOM 1225 C C . PHE A 1 158 ? -0.936 1.537 -4.050 1.00 95.88 158 PHE A C 1
ATOM 1227 O O . PHE A 1 158 ? 0.048 2.174 -3.678 1.00 95.88 158 PHE A O 1
ATOM 1234 N N . SER A 1 159 ? -2.160 1.809 -3.586 1.00 92.81 159 SER A N 1
ATOM 1235 C CA . SER A 1 159 ? -2.409 2.893 -2.629 1.00 92.81 159 SER A CA 1
ATOM 1236 C C . SER A 1 159 ? -1.674 2.673 -1.305 1.00 92.81 159 SER A C 1
ATOM 1238 O O . SER A 1 159 ? -1.205 3.631 -0.688 1.00 92.81 159 SER A O 1
ATOM 1240 N N . LEU A 1 160 ? -1.566 1.425 -0.847 1.00 92.25 160 LEU A N 1
ATOM 1241 C CA . LEU A 1 160 ? -0.845 1.091 0.376 1.00 92.25 160 LEU A CA 1
ATOM 1242 C C . LEU A 1 160 ? 0.674 1.189 0.207 1.00 92.25 160 LEU A C 1
ATOM 1244 O O . LEU A 1 160 ? 1.344 1.701 1.106 1.00 92.25 160 LEU A O 1
ATOM 1248 N N . ILE A 1 161 ? 1.214 0.764 -0.936 1.00 95.56 161 ILE A N 1
ATOM 1249 C CA . ILE A 1 161 ? 2.628 0.960 -1.278 1.00 95.56 161 ILE A CA 1
ATOM 1250 C C . ILE A 1 161 ? 2.946 2.456 -1.281 1.00 95.56 161 ILE A C 1
ATOM 1252 O O . ILE A 1 161 ? 3.851 2.880 -0.565 1.00 95.56 161 ILE A O 1
ATOM 1256 N N . TRP A 1 162 ? 2.140 3.272 -1.969 1.00 94.94 162 TRP A N 1
ATOM 1257 C CA . TRP A 1 162 ? 2.305 4.728 -2.001 1.00 94.94 162 TRP A CA 1
ATOM 1258 C C . TRP A 1 162 ? 2.350 5.342 -0.597 1.00 94.94 162 TRP A C 1
ATOM 1260 O O . TRP A 1 162 ? 3.282 6.081 -0.271 1.00 94.94 162 TRP A O 1
ATOM 1270 N N . LYS A 1 163 ? 1.390 4.995 0.273 1.00 92.38 163 LYS A N 1
ATOM 1271 C CA . LYS A 1 163 ? 1.355 5.490 1.662 1.00 92.38 163 LYS A CA 1
ATOM 1272 C C . LYS A 1 163 ? 2.585 5.059 2.454 1.00 92.38 163 LYS A C 1
ATOM 1274 O O . LYS A 1 163 ? 3.145 5.857 3.203 1.00 92.38 163 LYS A O 1
ATOM 1279 N N . THR A 1 164 ? 2.989 3.802 2.295 1.00 93.19 164 THR A N 1
ATOM 1280 C CA . THR A 1 164 ? 4.116 3.214 3.021 1.00 93.19 164 THR A CA 1
ATOM 1281 C C . THR A 1 164 ? 5.440 3.857 2.610 1.00 93.19 164 THR A C 1
ATOM 1283 O O . THR A 1 164 ? 6.219 4.228 3.485 1.00 93.19 164 THR A O 1
ATOM 1286 N N . VAL A 1 165 ? 5.664 4.077 1.311 1.00 95.06 165 VAL A N 1
ATOM 1287 C CA . VAL A 1 165 ? 6.863 4.766 0.804 1.00 95.06 165 VAL A CA 1
ATOM 1288 C C . VAL A 1 165 ? 6.892 6.220 1.271 1.00 95.06 165 VAL A C 1
ATOM 1290 O O . VAL A 1 165 ? 7.915 6.674 1.771 1.00 95.06 165 VAL A O 1
ATOM 1293 N N . ASN A 1 166 ? 5.761 6.933 1.224 1.00 93.62 166 ASN A N 1
ATOM 1294 C CA . ASN A 1 166 ? 5.667 8.300 1.748 1.00 93.62 166 ASN A CA 1
ATOM 1295 C C . ASN A 1 166 ? 5.973 8.387 3.250 1.00 93.62 166 ASN A C 1
ATOM 1297 O O . ASN A 1 166 ? 6.593 9.347 3.710 1.00 93.62 166 ASN A O 1
ATOM 1301 N N . ALA A 1 167 ? 5.530 7.403 4.036 1.00 92.06 167 ALA A N 1
ATOM 1302 C CA . ALA A 1 167 ? 5.877 7.323 5.450 1.00 92.06 167 ALA A CA 1
ATOM 1303 C C . ALA A 1 167 ? 7.376 7.047 5.647 1.00 92.06 167 ALA A C 1
ATOM 1305 O O . ALA A 1 167 ? 8.016 7.743 6.428 1.00 92.06 167 ALA A O 1
ATOM 1306 N N . ALA A 1 168 ? 7.950 6.098 4.903 1.00 93.44 168 ALA A N 1
ATOM 1307 C CA . ALA A 1 168 ? 9.374 5.781 4.979 1.00 93.44 168 ALA A CA 1
ATOM 1308 C C . ALA A 1 168 ? 10.263 6.972 4.576 1.00 93.44 168 ALA A C 1
ATOM 1310 O O . ALA A 1 168 ? 11.202 7.289 5.302 1.00 93.44 168 ALA A O 1
ATOM 1311 N N . ALA A 1 169 ? 9.923 7.679 3.494 1.00 94.69 169 ALA A N 1
ATOM 1312 C CA . ALA A 1 169 ? 10.622 8.886 3.057 1.00 94.69 169 ALA A CA 1
ATOM 1313 C C . ALA A 1 169 ? 10.583 9.980 4.131 1.00 94.69 169 ALA A C 1
ATOM 1315 O O . ALA A 1 169 ? 11.608 10.569 4.458 1.00 94.69 169 ALA A O 1
ATOM 1316 N N . ARG A 1 170 ? 9.414 10.206 4.746 1.00 93.00 170 ARG A N 1
ATOM 1317 C CA . ARG A 1 170 ? 9.256 11.185 5.831 1.00 93.00 170 ARG A CA 1
ATOM 1318 C C . ARG A 1 170 ? 10.078 10.834 7.070 1.00 93.00 170 ARG A C 1
ATOM 1320 O O . ARG A 1 170 ? 10.651 11.727 7.686 1.00 93.00 170 ARG A O 1
ATOM 1327 N N . ASP A 1 171 ? 10.076 9.563 7.455 1.00 92.56 171 ASP A N 1
ATOM 1328 C CA . ASP A 1 171 ? 10.631 9.125 8.735 1.00 92.56 171 ASP A CA 1
ATOM 1329 C C . ASP A 1 171 ? 12.135 8.827 8.653 1.00 92.56 171 ASP A C 1
ATOM 1331 O O . ASP A 1 171 ? 12.833 8.914 9.664 1.00 92.56 171 ASP A O 1
ATOM 1335 N N . ARG A 1 172 ? 12.634 8.432 7.474 1.00 94.19 172 ARG A N 1
ATOM 1336 C CA . ARG A 1 172 ? 14.001 7.915 7.285 1.00 94.19 172 ARG A CA 1
ATOM 1337 C C . ARG A 1 172 ? 14.747 8.517 6.100 1.00 94.19 172 ARG A C 1
ATOM 1339 O O . ARG A 1 172 ? 15.919 8.200 5.920 1.00 94.19 172 ARG A O 1
ATOM 1346 N N . GLY A 1 173 ? 14.095 9.337 5.284 1.00 90.56 173 GLY A N 1
ATOM 1347 C CA . GLY A 1 173 ? 14.745 10.009 4.169 1.00 90.56 173 GLY A CA 1
ATOM 1348 C C . GLY A 1 173 ? 15.617 11.175 4.628 1.00 90.56 173 GLY A C 1
ATOM 1349 O O . GLY A 1 173 ? 15.287 11.893 5.575 1.00 90.56 173 GLY A O 1
ATOM 1350 N N . GLY A 1 174 ? 16.730 11.390 3.928 1.00 89.50 174 GLY A N 1
ATOM 1351 C CA . GLY A 1 174 ? 17.555 12.579 4.081 1.00 89.50 174 GLY A CA 1
ATOM 1352 C C . GLY A 1 174 ? 16.900 13.865 3.549 1.00 89.50 174 GLY A C 1
ATOM 1353 O O . GLY A 1 174 ? 15.766 13.858 3.050 1.00 89.50 174 GLY A O 1
ATOM 1354 N N . PRO A 1 175 ? 17.614 15.002 3.640 1.00 85.44 175 PRO A N 1
ATOM 1355 C CA . PRO A 1 175 ? 17.190 16.262 3.036 1.00 85.44 175 PRO A CA 1
ATOM 1356 C C . PRO A 1 175 ? 16.938 16.089 1.531 1.00 85.44 175 PRO A C 1
ATOM 1358 O O . PRO A 1 175 ? 17.819 15.629 0.813 1.00 85.44 175 PRO A O 1
ATOM 1361 N N . GLY A 1 176 ? 15.744 16.456 1.059 1.00 87.00 176 GLY A N 1
ATOM 1362 C CA . GLY A 1 176 ? 15.330 16.283 -0.343 1.00 87.00 176 GLY A CA 1
ATOM 1363 C C . GLY A 1 176 ? 14.437 15.066 -0.607 1.00 87.00 176 GLY A C 1
ATOM 1364 O O . GLY A 1 176 ? 13.840 14.990 -1.671 1.00 87.00 176 GLY A O 1
ATOM 1365 N N . SER A 1 177 ? 14.258 14.174 0.374 1.00 91.00 177 SER A N 1
ATOM 1366 C CA . SER A 1 177 ? 13.309 13.048 0.280 1.00 91.00 177 SER A CA 1
ATOM 1367 C C . SER A 1 177 ? 11.857 13.480 0.068 1.00 91.00 177 SER A C 1
ATOM 1369 O O . SER A 1 177 ? 11.080 12.766 -0.565 1.00 91.00 177 SER A O 1
ATOM 1371 N N . LEU A 1 178 ? 11.502 14.654 0.593 1.00 92.56 178 LEU A N 1
ATOM 1372 C CA . LEU A 1 178 ? 10.250 15.342 0.324 1.00 92.56 178 LEU A CA 1
ATOM 1373 C C . LEU A 1 178 ? 10.556 16.741 -0.211 1.00 92.56 178 LEU A C 1
ATOM 1375 O O . LEU A 1 178 ? 11.304 17.496 0.419 1.00 92.56 178 LEU A O 1
ATOM 1379 N N . THR A 1 179 ? 9.953 17.087 -1.340 1.00 93.25 179 THR A N 1
ATOM 1380 C CA . THR A 1 179 ? 10.029 18.407 -1.977 1.00 93.25 179 THR A CA 1
ATOM 1381 C C . THR A 1 179 ? 8.653 19.072 -1.952 1.00 93.25 179 THR A C 1
ATOM 1383 O O . THR A 1 179 ? 7.691 18.497 -1.441 1.00 93.25 179 THR A O 1
ATOM 1386 N N . LEU A 1 180 ? 8.573 20.323 -2.405 1.00 92.88 180 LEU A N 1
ATOM 1387 C CA . LEU A 1 180 ? 7.306 21.027 -2.591 1.00 92.88 180 LEU A CA 1
ATOM 1388 C C . LEU A 1 180 ? 7.023 21.122 -4.085 1.00 92.88 180 LEU A C 1
ATOM 1390 O O . LEU A 1 180 ? 7.939 21.440 -4.847 1.00 92.88 180 LEU A O 1
ATOM 1394 N N . ASP A 1 181 ? 5.784 20.857 -4.478 1.00 90.44 181 ASP A N 1
ATOM 1395 C CA . ASP A 1 181 ? 5.313 21.149 -5.827 1.00 90.44 181 ASP A CA 1
ATOM 1396 C C . ASP A 1 181 ? 4.947 22.638 -5.995 1.00 90.44 181 ASP A C 1
ATOM 1398 O O . ASP A 1 181 ? 5.196 23.473 -5.117 1.00 90.44 181 ASP A O 1
ATOM 1402 N N . GLU A 1 182 ? 4.392 22.983 -7.158 1.00 87.94 182 GLU A N 1
ATOM 1403 C CA . GLU A 1 182 ? 4.018 24.357 -7.518 1.00 87.94 182 GLU A CA 1
ATOM 1404 C C . GLU A 1 182 ? 2.925 24.945 -6.612 1.00 87.94 182 GLU A C 1
ATOM 1406 O O . GLU A 1 182 ? 2.893 26.161 -6.403 1.00 87.94 182 GLU A O 1
ATOM 1411 N N . ASP A 1 183 ? 2.081 24.091 -6.030 1.00 89.31 183 ASP A N 1
ATOM 1412 C CA . ASP A 1 183 ? 0.999 24.469 -5.119 1.00 89.31 183 ASP A CA 1
ATOM 1413 C C . ASP A 1 183 ? 1.458 24.499 -3.648 1.00 89.31 183 ASP A C 1
ATOM 1415 O O . ASP A 1 183 ? 0.724 24.931 -2.753 1.00 89.31 183 ASP A O 1
ATOM 1419 N N . GLY A 1 184 ? 2.711 24.113 -3.386 1.00 86.88 184 GLY A N 1
ATOM 1420 C CA . GLY A 1 184 ? 3.294 24.054 -2.050 1.00 86.88 184 GLY A CA 1
ATOM 1421 C C . GLY A 1 184 ? 2.937 22.779 -1.286 1.00 86.88 184 GLY A C 1
ATOM 1422 O O . GLY A 1 184 ? 3.150 22.726 -0.068 1.00 86.88 184 GLY A O 1
ATOM 1423 N N . ASP A 1 185 ? 2.430 21.758 -1.974 1.00 88.44 185 ASP A N 1
ATOM 1424 C CA . ASP A 1 185 ? 2.159 20.448 -1.404 1.00 88.44 185 ASP A CA 1
ATOM 1425 C C . ASP A 1 185 ? 3.434 19.602 -1.359 1.00 88.44 185 ASP A C 1
ATOM 1427 O O . ASP A 1 185 ? 4.314 19.667 -2.219 1.00 88.44 185 ASP A O 1
ATOM 1431 N N . ARG A 1 186 ? 3.571 18.807 -0.291 1.00 88.94 186 ARG A N 1
ATOM 1432 C CA . ARG A 1 186 ? 4.746 17.947 -0.104 1.00 88.94 186 ARG A CA 1
ATOM 1433 C C . ARG A 1 186 ? 4.643 16.701 -0.975 1.00 88.94 186 ARG A C 1
ATOM 1435 O O . ARG A 1 186 ? 3.804 15.844 -0.696 1.00 88.94 186 ARG A O 1
ATOM 1442 N N . ILE A 1 187 ? 5.565 16.558 -1.920 1.00 93.06 187 ILE A N 1
ATOM 1443 C CA . ILE A 1 187 ? 5.695 15.394 -2.805 1.00 93.06 187 ILE A CA 1
ATOM 1444 C C . ILE A 1 187 ? 7.004 14.641 -2.532 1.00 93.06 187 ILE A C 1
ATOM 1446 O O . ILE A 1 187 ? 7.885 15.145 -1.835 1.00 93.06 187 ILE A O 1
ATOM 1450 N N . LEU A 1 188 ? 7.124 13.411 -3.038 1.00 95.12 188 LEU A N 1
ATOM 1451 C CA . LEU A 1 188 ? 8.381 12.660 -2.983 1.00 95.12 188 LEU A CA 1
ATOM 1452 C C . LEU A 1 188 ? 9.414 13.323 -3.902 1.00 95.12 188 LEU A C 1
ATOM 1454 O O . LEU A 1 188 ? 9.088 13.678 -5.026 1.00 95.12 188 LEU A O 1
ATOM 1458 N N . GLY A 1 189 ? 10.649 13.460 -3.425 1.00 95.44 189 GLY A N 1
ATOM 1459 C CA . GLY A 1 189 ? 11.804 13.760 -4.271 1.00 95.44 189 GLY A CA 1
ATOM 1460 C C . GLY A 1 189 ? 12.650 12.511 -4.505 1.00 95.44 189 GLY A C 1
ATOM 1461 O O . GLY A 1 189 ? 12.538 11.525 -3.768 1.00 95.44 189 GLY A O 1
ATOM 1462 N N . ASP A 1 190 ? 13.527 12.543 -5.504 1.00 93.44 190 ASP A N 1
ATOM 1463 C CA . ASP A 1 190 ? 14.475 11.452 -5.721 1.00 93.44 190 ASP A CA 1
ATOM 1464 C C . ASP A 1 190 ? 15.422 11.274 -4.518 1.00 93.44 190 ASP A C 1
ATOM 1466 O O . ASP A 1 190 ? 15.825 12.251 -3.873 1.00 93.44 190 ASP A O 1
ATOM 1470 N N . PRO A 1 191 ? 15.760 10.021 -4.158 1.00 95.44 191 PRO A N 1
ATOM 1471 C CA . PRO A 1 191 ? 15.499 8.774 -4.900 1.00 95.44 191 PRO A CA 1
ATOM 1472 C C . PRO A 1 191 ? 14.111 8.145 -4.645 1.00 95.44 191 PRO A C 1
ATOM 1474 O O . PRO A 1 191 ? 13.800 7.068 -5.161 1.00 95.44 191 PRO A O 1
ATOM 1477 N N . TRP A 1 192 ? 13.281 8.747 -3.789 1.00 97.31 192 TRP A N 1
ATOM 1478 C CA . TRP A 1 192 ? 12.061 8.123 -3.266 1.00 97.31 192 TRP A CA 1
ATOM 1479 C C . TRP A 1 192 ? 10.913 8.080 -4.272 1.00 97.31 192 TRP A C 1
ATOM 1481 O O . TRP A 1 192 ? 10.131 7.128 -4.244 1.00 97.31 192 TRP A O 1
ATOM 1491 N N . GLU A 1 193 ? 10.819 9.066 -5.165 1.00 95.88 193 GLU A N 1
ATOM 1492 C CA . GLU A 1 193 ? 9.858 9.043 -6.272 1.00 95.88 193 GLU A CA 1
ATOM 1493 C C . GLU A 1 193 ? 10.146 7.850 -7.187 1.00 95.88 193 GLU A C 1
ATOM 1495 O O . GLU A 1 193 ? 9.317 6.945 -7.301 1.00 95.88 193 GLU A O 1
ATOM 1500 N N . THR A 1 194 ? 11.363 7.754 -7.729 1.00 96.06 194 THR A N 1
ATOM 1501 C CA . THR A 1 194 ? 11.756 6.618 -8.574 1.00 96.06 194 THR A CA 1
ATOM 1502 C C . THR A 1 194 ? 11.635 5.271 -7.843 1.00 96.06 194 THR A C 1
ATOM 1504 O O . THR A 1 194 ? 11.193 4.279 -8.431 1.00 96.06 194 THR A O 1
ATOM 1507 N N . THR A 1 195 ? 11.939 5.235 -6.541 1.00 96.75 195 THR A N 1
ATOM 1508 C CA . THR A 1 195 ? 11.735 4.057 -5.677 1.00 96.75 195 THR A CA 1
ATOM 1509 C C . THR A 1 195 ? 10.275 3.619 -5.622 1.00 96.75 195 THR A C 1
ATOM 1511 O O . THR A 1 195 ? 9.986 2.428 -5.749 1.00 96.75 195 THR A O 1
ATOM 1514 N N . LEU A 1 196 ? 9.343 4.559 -5.438 1.00 97.75 196 LEU A N 1
ATOM 1515 C CA . LEU A 1 196 ? 7.917 4.256 -5.481 1.00 97.75 196 LEU A CA 1
ATOM 1516 C C . LEU A 1 196 ? 7.562 3.613 -6.824 1.00 97.75 196 LEU A C 1
ATOM 1518 O O . LEU A 1 196 ? 6.906 2.575 -6.830 1.00 97.75 196 LEU A O 1
ATOM 1522 N N . GLY A 1 197 ? 8.045 4.177 -7.933 1.00 97.62 197 GLY A N 1
ATOM 1523 C CA . GLY A 1 197 ? 7.825 3.634 -9.274 1.00 97.62 197 GLY A CA 1
ATOM 1524 C C . GLY A 1 197 ? 8.273 2.179 -9.376 1.00 97.62 197 GLY A C 1
ATOM 1525 O O . GLY A 1 197 ? 7.471 1.318 -9.720 1.00 97.62 197 GLY A O 1
ATOM 1526 N N . ALA A 1 198 ? 9.507 1.883 -8.963 1.00 98.19 198 ALA A N 1
ATOM 1527 C CA . ALA A 1 198 ? 10.055 0.526 -8.969 1.00 98.19 198 ALA A CA 1
ATOM 1528 C C . ALA A 1 198 ? 9.222 -0.476 -8.141 1.00 98.19 198 ALA A C 1
ATOM 1530 O O . ALA A 1 198 ? 9.061 -1.632 -8.537 1.00 98.19 198 ALA A O 1
ATOM 1531 N N . LEU A 1 199 ? 8.670 -0.052 -6.999 1.00 98.31 199 LEU A N 1
ATOM 1532 C CA . LEU A 1 199 ? 7.811 -0.910 -6.177 1.00 98.31 199 LEU A CA 1
ATOM 1533 C C . LEU A 1 199 ? 6.411 -1.100 -6.773 1.00 98.31 199 LEU A C 1
ATOM 1535 O O . LEU A 1 199 ? 5.849 -2.187 -6.645 1.00 98.31 199 LEU A O 1
ATOM 1539 N N . LEU A 1 200 ? 5.846 -0.081 -7.429 1.00 98.50 200 LEU A N 1
ATOM 1540 C CA . LEU A 1 200 ? 4.586 -0.209 -8.171 1.00 98.50 200 LEU A CA 1
ATOM 1541 C C . LEU A 1 200 ? 4.753 -1.144 -9.376 1.00 98.50 200 LEU A C 1
ATOM 1543 O O . LEU A 1 200 ? 3.900 -2.004 -9.596 1.00 98.50 200 LEU A O 1
ATOM 1547 N N . ASP A 1 201 ? 5.870 -1.029 -10.095 1.00 98.38 201 ASP A N 1
ATOM 1548 C CA . ASP A 1 201 ? 6.225 -1.896 -11.220 1.00 98.38 201 ASP A CA 1
ATOM 1549 C C . ASP A 1 201 ? 6.249 -3.368 -10.769 1.00 98.38 201 ASP A C 1
ATOM 1551 O O . ASP A 1 201 ? 5.513 -4.209 -11.299 1.00 98.38 201 ASP A O 1
ATOM 1555 N N . ALA A 1 202 ? 7.008 -3.669 -9.710 1.00 98.38 202 ALA A N 1
ATOM 1556 C CA . ALA A 1 202 ? 7.075 -5.010 -9.136 1.00 98.38 202 ALA A CA 1
ATOM 1557 C C . ALA A 1 202 ? 5.704 -5.501 -8.643 1.00 98.38 202 ALA A C 1
ATOM 1559 O O . ALA A 1 202 ? 5.339 -6.655 -8.875 1.00 98.38 202 ALA A O 1
ATOM 1560 N N . ALA A 1 203 ? 4.914 -4.627 -8.009 1.00 98.25 203 ALA A N 1
ATOM 1561 C CA . ALA A 1 203 ? 3.592 -4.973 -7.495 1.00 98.25 203 ALA A CA 1
ATOM 1562 C C . ALA A 1 203 ? 2.585 -5.290 -8.598 1.00 98.25 203 ALA A C 1
ATOM 1564 O O . ALA A 1 203 ? 1.780 -6.204 -8.423 1.00 98.25 203 ALA A O 1
ATOM 1565 N N . MET A 1 204 ? 2.653 -4.607 -9.742 1.00 98.31 204 MET A N 1
ATOM 1566 C CA . MET A 1 204 ? 1.857 -4.959 -10.916 1.00 98.31 204 MET A CA 1
ATOM 1567 C C . MET A 1 204 ? 2.208 -6.370 -11.397 1.00 98.31 204 MET A C 1
ATOM 1569 O O . MET A 1 204 ? 1.320 -7.206 -11.560 1.00 98.31 204 MET A O 1
ATOM 1573 N N . ALA A 1 205 ? 3.503 -6.657 -11.560 1.00 98.12 205 ALA A N 1
ATOM 1574 C CA . ALA A 1 205 ? 3.972 -7.940 -12.076 1.00 98.12 205 ALA A CA 1
ATOM 1575 C C . ALA A 1 205 ? 3.602 -9.128 -11.175 1.00 98.12 205 ALA A C 1
ATOM 1577 O O . ALA A 1 205 ? 3.157 -10.159 -11.677 1.00 98.12 205 ALA A O 1
ATOM 1578 N N . VAL A 1 206 ? 3.761 -8.997 -9.853 1.00 97.69 206 VAL A N 1
ATOM 1579 C CA . VAL A 1 206 ? 3.498 -10.113 -8.924 1.00 97.69 206 VAL A CA 1
ATOM 1580 C C . VAL A 1 206 ? 2.059 -10.157 -8.418 1.00 97.69 206 VAL A C 1
ATOM 1582 O O . VAL A 1 206 ? 1.573 -11.230 -8.070 1.00 97.69 206 VAL A O 1
ATOM 1585 N N . GLY A 1 207 ? 1.382 -9.009 -8.351 1.00 97.38 207 GLY A N 1
ATOM 1586 C CA . GLY A 1 207 ? 0.016 -8.891 -7.847 1.00 97.38 207 GLY A CA 1
ATOM 1587 C C . GLY A 1 207 ? -1.042 -9.172 -8.914 1.00 97.38 207 GLY A C 1
ATOM 1588 O O . GLY A 1 207 ? -2.112 -9.692 -8.597 1.00 97.38 207 GLY A O 1
ATOM 1589 N N . ALA A 1 208 ? -0.739 -8.880 -10.181 1.00 96.94 208 ALA A N 1
ATOM 1590 C CA . ALA A 1 208 ? -1.623 -9.143 -11.311 1.00 96.94 208 ALA A CA 1
ATOM 1591 C C . ALA A 1 208 ? -0.863 -9.754 -12.508 1.00 96.94 208 ALA A C 1
ATOM 1593 O O . ALA A 1 208 ? -0.875 -9.200 -13.608 1.00 96.94 208 ALA A O 1
ATOM 1594 N N . PRO A 1 209 ? -0.242 -10.938 -12.339 1.00 97.12 209 PRO A N 1
ATOM 1595 C CA . PRO A 1 209 ? 0.586 -11.564 -13.374 1.00 97.12 209 PRO A CA 1
ATOM 1596 C C . PRO A 1 209 ? -0.183 -11.881 -14.664 1.00 97.12 209 PRO A C 1
ATOM 1598 O O . PRO A 1 209 ? 0.409 -11.957 -15.732 1.00 97.12 209 PRO A O 1
ATOM 1601 N N . HIS A 1 210 ? -1.509 -12.023 -14.598 1.00 96.12 210 HIS A N 1
ATOM 1602 C CA . HIS A 1 210 ? -2.366 -12.228 -15.769 1.00 96.12 210 HIS A CA 1
ATOM 1603 C C . HIS A 1 210 ? -2.439 -11.008 -16.711 1.00 96.12 210 HIS A C 1
ATOM 1605 O O . HIS A 1 210 ? -2.904 -11.147 -17.838 1.00 96.12 210 HIS A O 1
ATOM 1611 N N . LEU A 1 211 ? -1.979 -9.830 -16.273 1.00 96.50 211 LEU A N 1
ATOM 1612 C CA . LEU A 1 211 ? -1.959 -8.589 -17.060 1.00 96.50 211 LEU A CA 1
ATOM 1613 C C . LEU A 1 211 ? -0.592 -8.285 -17.688 1.00 96.50 211 LEU A C 1
ATOM 1615 O O . LEU A 1 211 ? -0.442 -7.286 -18.401 1.00 96.50 211 LEU A O 1
ATOM 1619 N N . VAL A 1 212 ? 0.418 -9.102 -17.392 1.00 96.75 212 VAL A N 1
ATOM 1620 C CA . VAL A 1 212 ? 1.815 -8.826 -17.722 1.00 96.75 212 VAL A CA 1
ATOM 1621 C C . VAL A 1 212 ? 2.388 -9.994 -18.517 1.00 96.75 212 VAL A C 1
ATOM 1623 O O . VAL A 1 212 ? 2.430 -11.126 -18.046 1.00 96.75 212 VAL A O 1
ATOM 1626 N N . ASP A 1 213 ? 2.857 -9.711 -19.731 1.00 93.75 213 ASP A N 1
ATOM 1627 C CA . ASP A 1 213 ? 3.522 -10.711 -20.570 1.00 93.75 213 ASP A CA 1
ATOM 1628 C C . ASP A 1 213 ? 4.884 -11.110 -19.967 1.00 93.75 213 ASP A C 1
ATOM 1630 O O . ASP A 1 213 ? 5.506 -10.323 -19.252 1.00 93.75 213 ASP A O 1
ATOM 1634 N N . SER A 1 214 ? 5.397 -12.305 -20.286 1.00 89.19 214 SER A N 1
ATOM 1635 C CA . SER A 1 214 ? 6.626 -12.851 -19.675 1.00 89.19 214 SER A CA 1
ATOM 1636 C C . SER A 1 214 ? 7.832 -11.911 -19.749 1.00 89.19 214 SER A C 1
ATOM 1638 O O . SER A 1 214 ? 8.545 -11.746 -18.762 1.00 89.19 214 SER A O 1
ATOM 1640 N N . ASP A 1 215 ? 8.036 -11.254 -20.890 1.00 92.56 215 ASP A N 1
ATOM 1641 C CA . ASP A 1 215 ? 9.159 -10.331 -21.092 1.00 92.56 215 ASP A CA 1
ATOM 1642 C C . ASP A 1 215 ? 8.981 -9.047 -20.266 1.00 92.56 215 ASP A C 1
ATOM 1644 O O . ASP A 1 215 ? 9.946 -8.474 -19.758 1.00 92.56 215 ASP A O 1
ATOM 1648 N N . ALA A 1 216 ? 7.730 -8.612 -20.084 1.00 95.69 216 ALA A N 1
ATOM 1649 C CA . ALA A 1 216 ? 7.393 -7.458 -19.264 1.00 95.69 216 ALA A CA 1
ATOM 1650 C C . ALA A 1 216 ? 7.566 -7.751 -17.766 1.00 95.69 216 ALA A C 1
ATOM 1652 O O . ALA A 1 216 ? 7.933 -6.841 -17.026 1.00 95.69 216 ALA A O 1
ATOM 1653 N N . VAL A 1 217 ? 7.392 -9.003 -17.317 1.00 96.81 217 VAL A N 1
ATOM 1654 C CA . VAL A 1 217 ? 7.683 -9.390 -15.925 1.00 96.81 217 VAL A CA 1
ATOM 1655 C C . VAL A 1 217 ? 9.140 -9.083 -15.592 1.00 96.81 217 VAL A C 1
ATOM 1657 O O . VAL A 1 217 ? 9.393 -8.378 -14.622 1.00 96.81 217 VAL A O 1
ATOM 1660 N N . THR A 1 218 ? 10.093 -9.516 -16.427 1.00 96.44 218 THR A N 1
ATOM 1661 C CA . THR A 1 218 ? 11.525 -9.242 -16.205 1.00 96.44 218 THR A CA 1
ATOM 1662 C C . THR A 1 218 ? 11.827 -7.746 -16.137 1.00 96.44 218 THR A C 1
ATOM 1664 O O . THR A 1 218 ? 12.635 -7.321 -15.316 1.00 96.44 218 THR A O 1
ATOM 1667 N N . VAL A 1 219 ? 11.165 -6.938 -16.968 1.00 98.00 219 VAL A N 1
ATOM 1668 C CA . VAL A 1 219 ? 11.316 -5.477 -16.962 1.00 98.00 219 VAL A CA 1
ATOM 1669 C C . VAL A 1 219 ? 10.781 -4.862 -15.666 1.00 98.00 219 VAL A C 1
ATOM 1671 O O . VAL A 1 219 ? 11.466 -4.048 -15.048 1.00 98.00 219 VAL A O 1
ATOM 1674 N N . LEU A 1 220 ? 9.572 -5.244 -15.253 1.00 98.12 220 LEU A N 1
ATOM 1675 C CA . LEU A 1 220 ? 8.884 -4.671 -14.095 1.00 98.12 220 LEU A CA 1
ATOM 1676 C C . LEU A 1 220 ? 9.498 -5.111 -12.758 1.00 98.12 220 LEU A C 1
ATOM 1678 O O . LEU A 1 220 ? 9.496 -4.343 -11.800 1.00 98.12 220 LEU A O 1
ATOM 1682 N N . THR A 1 221 ? 10.062 -6.319 -12.680 1.00 97.88 221 THR A N 1
ATOM 1683 C CA . THR A 1 221 ? 10.686 -6.837 -11.453 1.00 97.88 221 THR A CA 1
ATOM 1684 C C . THR A 1 221 ? 12.197 -6.618 -11.393 1.00 97.88 221 THR A C 1
ATOM 1686 O O . THR A 1 221 ? 12.816 -7.061 -10.429 1.00 97.88 221 THR A O 1
ATOM 1689 N N . ALA A 1 222 ? 12.814 -5.949 -12.376 1.00 97.50 222 ALA A N 1
ATOM 1690 C CA . ALA A 1 222 ? 14.272 -5.796 -12.459 1.00 97.50 222 ALA A CA 1
ATOM 1691 C C . ALA A 1 222 ? 14.886 -5.180 -11.187 1.00 97.50 222 ALA A C 1
ATOM 1693 O O . ALA A 1 222 ? 15.795 -5.758 -10.589 1.00 97.50 222 ALA A O 1
ATOM 1694 N N . ALA A 1 223 ? 14.351 -4.039 -10.740 1.00 97.69 223 ALA A N 1
ATOM 1695 C CA . ALA A 1 223 ? 14.827 -3.363 -9.533 1.00 97.69 223 ALA A CA 1
ATOM 1696 C C . ALA A 1 223 ? 14.549 -4.175 -8.265 1.00 97.69 223 ALA A C 1
ATOM 1698 O O . ALA A 1 223 ? 15.410 -4.290 -7.396 1.00 97.69 223 ALA A O 1
ATOM 1699 N N . TRP A 1 224 ? 13.354 -4.767 -8.178 1.00 97.69 224 TRP A N 1
ATOM 1700 C CA . TRP A 1 224 ? 12.966 -5.609 -7.050 1.00 97.69 224 TRP A CA 1
ATOM 1701 C C . TRP A 1 224 ? 13.912 -6.797 -6.879 1.00 97.69 224 TRP A C 1
ATOM 1703 O O . TRP A 1 224 ? 14.453 -6.991 -5.792 1.00 97.69 224 TRP A O 1
ATOM 1713 N N . GLY A 1 225 ? 14.154 -7.542 -7.961 1.00 96.75 225 GLY A N 1
ATOM 1714 C CA . GLY A 1 225 ? 15.030 -8.707 -7.948 1.00 96.75 225 GLY A CA 1
ATOM 1715 C C . GLY A 1 225 ? 16.451 -8.341 -7.528 1.00 96.75 225 GLY A C 1
ATOM 1716 O O . GLY A 1 225 ? 17.023 -8.988 -6.663 1.00 96.75 225 GLY A O 1
ATOM 1717 N N . MET A 1 226 ? 16.989 -7.236 -8.050 1.00 96.62 226 MET A N 1
ATOM 1718 C CA . MET A 1 226 ? 18.340 -6.791 -7.701 1.00 96.62 226 MET A CA 1
ATOM 1719 C C . MET A 1 226 ? 18.499 -6.416 -6.218 1.00 96.62 226 MET A C 1
ATOM 1721 O O . MET A 1 226 ? 19.560 -6.649 -5.644 1.00 96.62 226 MET A O 1
ATOM 1725 N N . VAL A 1 227 ? 17.479 -5.811 -5.602 1.00 97.00 227 VAL A N 1
ATOM 1726 C CA . VAL A 1 227 ? 17.587 -5.256 -4.240 1.00 97.00 227 VAL A CA 1
ATOM 1727 C C . VAL A 1 227 ? 17.126 -6.237 -3.162 1.00 97.00 227 VAL A C 1
ATOM 1729 O O . VAL A 1 227 ? 17.683 -6.242 -2.062 1.00 97.00 227 VAL A O 1
ATOM 1732 N N . PHE A 1 228 ? 16.116 -7.058 -3.447 1.00 94.62 228 PHE A N 1
ATOM 1733 C CA . PHE A 1 228 ? 15.460 -7.908 -2.449 1.00 94.62 228 PHE A CA 1
ATOM 1734 C C . PHE A 1 228 ? 15.573 -9.411 -2.729 1.00 94.62 228 PHE A C 1
ATOM 1736 O O . PHE A 1 228 ? 15.285 -10.200 -1.830 1.00 94.62 228 PHE A O 1
ATOM 1743 N N . GLU A 1 229 ? 16.022 -9.813 -3.921 1.00 88.50 229 GLU A N 1
ATOM 1744 C CA . GLU A 1 229 ? 16.235 -11.220 -4.300 1.00 88.50 229 GLU A CA 1
ATOM 1745 C C . GLU A 1 229 ? 17.627 -11.450 -4.944 1.00 88.50 229 GLU A C 1
ATOM 1747 O O . GLU A 1 229 ? 17.701 -11.982 -6.054 1.00 88.50 229 GLU A O 1
ATOM 1752 N N . PRO A 1 230 ? 18.729 -11.027 -4.289 1.00 55.69 230 PRO A N 1
ATOM 1753 C CA . PRO A 1 230 ? 20.078 -11.108 -4.854 1.00 55.69 230 PRO A CA 1
ATOM 1754 C C . PRO A 1 230 ? 20.636 -12.536 -4.968 1.00 55.69 230 PRO A C 1
ATOM 1756 O O . PRO A 1 230 ? 20.293 -13.401 -4.126 1.00 55.69 230 PRO A O 1
#

Solvent-accessible surface area (backbone atoms only — not comparable to full-atom values): 12624 Å² total; per-residue (Å²): 89,79,49,64,57,94,54,87,54,84,84,63,48,76,44,56,79,44,79,91,59,58,75,69,82,71,87,80,91,71,47,67,47,67,43,77,54,82,63,86,48,74,68,45,42,55,35,43,53,59,49,44,59,92,58,59,96,84,48,61,52,46,48,33,62,31,33,34,47,74,46,78,48,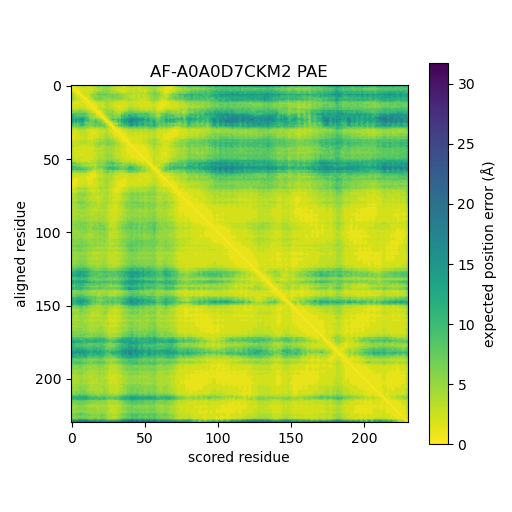64,53,35,83,52,16,30,96,29,11,67,56,34,47,53,53,41,53,52,35,61,68,44,44,57,68,59,24,46,49,24,36,75,40,44,44,95,58,20,59,61,49,46,23,50,26,50,44,53,52,38,74,77,22,78,78,27,54,90,61,54,91,55,91,40,64,89,66,49,59,41,83,68,21,75,92,58,19,33,85,26,23,51,41,48,56,41,39,52,47,31,39,54,49,23,32,71,76,51,36,62,95,49,22,59,39,66,52,98,89,66,48,80,39,66,18,71,43,47,41,50,23,49,50,30,52,47,25,28,38,46,36,56,18,34,47,93,48,44,56,77,73,45,35,58,39,18,31,38,15,46,38,65,75,75,60,115

Nearest PDB structures (foldseek):
  2nsg-assembly1_A  TM=1.989E-01  e=5.930E+00  Corynebacterium glutamicum

Foldseek 3Di:
DKDFAPDLDDPFDKAFQDLLQDPCLDDPLWDFDKDADDDDDPVLVVSQVVQCPPPDPPHRIGTGRMIDGDDIDDLCSAFNPLSVQLSVLLVVLLVDAQVLLVLLLVQQFPCLQVLLQQLVLLLVVVFPQQVVVHPDRCRLPQADPRGPSQRDLGHNSLVSSVSSLVVNLVPHNDPQQWDADPVRDTDGGPSSVSSSSLSSLQCSCRSPVVSGDPVSSCNSCRSVCRRPVD

Sequence (230 aa):
MRVTLPVFTPPWIVVYHALERVHVARWSGRLFQVQTVPPTTRVERAAVARAAEGVASHADHTRAIAVDLLEELSSSELFGPHGDAVVRIVEAASALDEERARALESARHPAAEREYGKAWDRWLAEQPEAASYRNRDHAWTLSIPGAGFSGSPIGYGFSLIWKTVNAAARDRGGPGSLTLDEDGDRILGDPWETTLGALLDAAMAVGAPHLVDSDAVTVLTAAWGMVFEP

pLDDT: mean 91.7, std 6.71, range [55.69, 98.5]